Protein AF-A0A1Q8Q2T0-F1 (afdb_monomer_lite)

Foldseek 3Di:
DDPDFQWDWDADPPVRDIDTDGQLQVQLVVVVPPRPALLSSVVSVVVVCVVVVNDDPQVVLLVVQLVLLVLVLVCLVCCVPNCCVLQVLLCVACVVPSLLLNVVSVQQNSRFDTQLFDFPSFGKDFDQLVVSCVVSVDDSVVSLLSQLLCCLLLQKWWDAPVRGDPVVVVSQDVVVPDPQPDFGTIMITGGRPDPVSSVSSSVSSVLCVVLVNSHSVSDDLVSSCVSPHNVSSCRSDHRGGGSVVVVVVVVVVVVVVVVPPPDPDD

Sequence (266 aa):
MTKDVYRCYSKDAEKHTVHGLNIFDLIEIREGVEIGTVYSMNNARRRLTSDLGIVYSERQWEILQEEKYEKNMDILQRADVEIQRDFPNLFSFIKSYLPLLEHLNDWGVKHILEKEHSFKGENIFFQSTTHMEKIVGRDQTICSRAINMFTVLGLIQKLREEDIPNSLMSVAKAIRGGRNEFRLVNFFSIPVLNHQILSEAEERVERLSEHGITSMSLISKKKVELCFSEAFAKKVYVNPMSIWEQLLEESLERHLYYDYDLEPAD

Organism: NCBI:txid1714264

pLDDT: mean 85.06, std 13.47, range [36.38, 98.56]

Radius of gyration: 22.42 Å; chains: 1; bounding box: 71×58×53 Å

Structure (mmCIF, N/CA/C/O backbone):
data_AF-A0A1Q8Q2T0-F1
#
_entry.id   AF-A0A1Q8Q2T0-F1
#
loop_
_atom_site.group_PDB
_atom_site.id
_atom_site.type_symbol
_atom_site.label_atom_id
_atom_site.label_alt_id
_atom_site.label_comp_id
_atom_site.label_asym_id
_atom_site.label_entity_id
_atom_site.label_seq_id
_atom_site.pdbx_PDB_ins_code
_atom_site.Cartn_x
_atom_site.Cartn_y
_atom_site.Cartn_z
_atom_site.occupancy
_atom_site.B_iso_or_equiv
_atom_site.auth_seq_id
_atom_site.auth_comp_id
_atom_site.auth_asym_id
_atom_site.auth_atom_id
_atom_site.pdbx_PDB_model_num
ATOM 1 N N . MET A 1 1 ? 31.469 -4.116 -20.633 1.00 36.38 1 MET A N 1
ATOM 2 C CA . MET A 1 1 ? 31.611 -3.198 -21.784 1.00 36.38 1 MET A CA 1
ATOM 3 C C . MET A 1 1 ? 30.403 -3.439 -22.690 1.00 36.38 1 MET A C 1
ATOM 5 O O . MET A 1 1 ? 30.457 -4.302 -23.552 1.00 36.38 1 MET A O 1
ATOM 9 N N . THR A 1 2 ? 29.269 -2.798 -22.405 1.00 40.81 2 THR A N 1
ATOM 10 C CA . THR A 1 2 ? 28.021 -2.945 -23.173 1.00 40.81 2 THR A CA 1
ATOM 11 C C . THR A 1 2 ? 28.118 -2.094 -24.435 1.00 40.81 2 THR A C 1
ATOM 13 O O . THR A 1 2 ? 27.891 -0.886 -24.412 1.00 40.81 2 THR A O 1
ATOM 16 N N . LYS A 1 3 ? 28.557 -2.724 -25.526 1.00 48.66 3 LYS A N 1
ATOM 17 C CA . LYS A 1 3 ? 28.363 -2.204 -26.881 1.00 48.66 3 LYS A CA 1
ATOM 18 C C . LYS A 1 3 ? 26.867 -2.308 -27.207 1.00 48.66 3 LYS A C 1
ATOM 20 O O . LYS A 1 3 ? 26.227 -3.253 -26.767 1.00 48.66 3 LYS A O 1
ATOM 25 N N . ASP A 1 4 ? 26.355 -1.327 -27.946 1.00 60.44 4 ASP A N 1
ATOM 26 C CA . ASP A 1 4 ? 25.029 -1.322 -28.591 1.00 60.44 4 ASP A CA 1
ATOM 27 C C . ASP A 1 4 ? 23.853 -0.704 -27.806 1.00 60.44 4 ASP A C 1
ATOM 29 O O . ASP A 1 4 ? 22.734 -1.205 -27.835 1.00 60.44 4 ASP A O 1
ATOM 33 N N . VAL A 1 5 ? 24.060 0.457 -27.170 1.00 70.56 5 VAL A N 1
ATOM 34 C CA . VAL A 1 5 ? 22.942 1.362 -26.826 1.00 70.56 5 VAL A CA 1
ATOM 35 C C . VAL A 1 5 ? 22.973 2.569 -27.760 1.00 70.56 5 VAL A C 1
ATOM 37 O O . VAL A 1 5 ? 23.875 3.404 -27.670 1.00 70.56 5 VAL A O 1
ATOM 40 N N . TYR A 1 6 ? 21.984 2.666 -28.652 1.00 80.00 6 TYR A N 1
ATOM 41 C CA . TYR A 1 6 ? 21.796 3.832 -29.516 1.00 80.00 6 TYR A CA 1
ATOM 42 C C . TYR A 1 6 ? 21.430 5.059 -28.675 1.00 80.00 6 TYR A C 1
ATOM 44 O O . TYR A 1 6 ? 20.53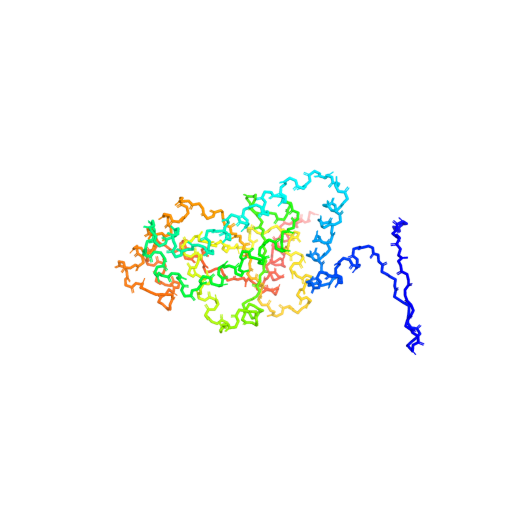2 5.004 -27.832 1.00 80.00 6 TYR A O 1
ATOM 52 N N . ARG A 1 7 ? 22.136 6.170 -28.906 1.00 85.50 7 ARG A N 1
ATOM 53 C CA . ARG A 1 7 ? 21.930 7.439 -28.204 1.00 85.50 7 ARG A CA 1
ATOM 54 C C . ARG A 1 7 ? 21.693 8.569 -29.195 1.00 85.50 7 ARG A C 1
ATOM 56 O O . ARG A 1 7 ? 22.439 8.723 -30.161 1.00 85.50 7 ARG A O 1
ATOM 63 N N . CYS A 1 8 ? 20.686 9.381 -28.912 1.00 83.38 8 CYS A N 1
ATOM 64 C CA . CYS A 1 8 ? 20.469 10.677 -29.526 1.00 83.38 8 CYS A CA 1
ATOM 65 C C . CYS A 1 8 ? 21.304 11.714 -28.772 1.00 83.38 8 CYS A C 1
ATOM 67 O O . CYS A 1 8 ? 21.234 11.803 -27.546 1.00 83.38 8 CYS A O 1
ATOM 69 N N . TYR A 1 9 ? 22.087 12.506 -29.499 1.00 84.19 9 TYR A N 1
ATOM 70 C CA . TYR A 1 9 ? 22.909 13.558 -28.911 1.00 84.19 9 TYR A CA 1
ATOM 71 C C . TYR A 1 9 ? 22.283 14.921 -29.183 1.00 84.19 9 TYR A C 1
ATOM 73 O O . TYR A 1 9 ? 22.015 15.264 -30.333 1.00 84.19 9 TYR A O 1
ATOM 81 N N . SER A 1 10 ? 22.083 15.704 -28.128 1.00 80.50 10 SER A N 1
ATOM 82 C CA . SER A 1 10 ? 21.696 17.112 -28.217 1.00 80.50 10 SER A CA 1
ATOM 83 C C . SER A 1 10 ? 22.789 17.978 -27.601 1.00 80.50 10 SER A C 1
ATOM 85 O O . SER A 1 10 ? 23.379 17.606 -26.584 1.00 80.50 10 SER A O 1
ATOM 87 N N . LYS A 1 11 ? 23.086 19.120 -28.225 1.00 82.44 11 LYS A N 1
ATOM 88 C CA . LYS A 1 11 ? 24.082 20.080 -27.743 1.00 82.44 11 LYS A CA 1
ATOM 89 C C . LYS A 1 11 ? 23.377 21.350 -27.286 1.00 82.44 11 LYS A C 1
ATOM 91 O O . LYS A 1 11 ? 22.682 21.983 -28.078 1.00 82.44 11 LYS A O 1
ATOM 96 N N . ASP A 1 12 ? 23.610 21.737 -26.038 1.00 80.38 12 ASP A N 1
ATOM 97 C CA . ASP A 1 12 ? 23.227 23.051 -25.531 1.00 80.38 12 ASP A CA 1
ATOM 98 C C . ASP A 1 12 ? 24.096 24.115 -26.224 1.00 80.38 12 ASP A C 1
ATOM 100 O O . ASP A 1 12 ? 25.335 24.066 -26.184 1.00 80.38 12 ASP A O 1
ATOM 104 N N . ALA A 1 13 ? 23.444 25.047 -26.921 1.00 77.56 13 ALA A N 1
ATOM 105 C CA . ALA A 1 13 ? 24.116 26.071 -27.712 1.00 77.56 13 ALA A CA 1
ATOM 106 C C . ALA A 1 13 ? 24.895 27.075 -26.844 1.00 77.56 13 ALA A C 1
ATOM 108 O O . ALA A 1 13 ? 25.933 27.566 -27.287 1.00 77.56 13 ALA A O 1
ATOM 109 N N . GLU A 1 14 ? 24.438 27.331 -25.616 1.00 81.25 14 GLU A N 1
ATOM 110 C CA . GLU A 1 14 ? 24.993 28.339 -24.707 1.00 81.25 14 GLU A CA 1
ATOM 111 C C . GLU A 1 14 ? 26.031 27.742 -23.754 1.00 81.25 14 GLU A C 1
ATOM 113 O O . GLU A 1 14 ? 27.105 28.308 -23.559 1.00 81.25 14 GLU A O 1
ATOM 118 N N . LYS A 1 15 ? 25.737 26.57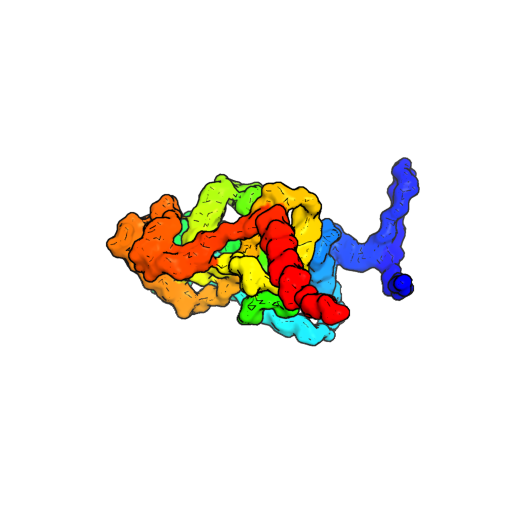3 -23.175 1.00 83.81 15 LYS A N 1
ATOM 119 C CA . LYS A 1 15 ? 26.607 25.917 -22.181 1.00 83.81 15 LYS A CA 1
ATOM 120 C C . LYS A 1 15 ? 27.656 25.005 -22.807 1.00 83.81 15 LYS A C 1
ATOM 122 O O . LYS A 1 15 ? 28.528 24.504 -22.102 1.00 83.81 15 LYS A O 1
ATOM 127 N N . HIS A 1 16 ? 27.554 24.755 -24.114 1.00 80.19 16 HIS A N 1
ATOM 128 C CA . HIS A 1 16 ? 28.388 23.808 -24.858 1.00 80.19 16 HIS A CA 1
ATOM 129 C C . HIS A 1 16 ? 28.403 22.384 -24.270 1.00 80.19 16 HIS A C 1
ATOM 131 O O . HIS A 1 16 ? 29.305 21.599 -24.566 1.00 80.19 16 HIS A O 1
ATOM 137 N N . THR A 1 17 ? 27.389 22.023 -23.480 1.00 83.25 17 THR A N 1
ATOM 138 C CA . THR A 1 17 ? 27.216 20.678 -22.929 1.00 83.25 17 THR A CA 1
ATOM 139 C C . THR A 1 17 ? 26.529 19.772 -23.947 1.00 83.25 17 THR A C 1
ATOM 141 O O . THR A 1 17 ? 25.613 20.189 -24.656 1.00 83.25 17 THR A O 1
ATOM 144 N N . VAL A 1 18 ? 26.978 18.519 -24.034 1.00 81.50 18 VAL A N 1
ATOM 145 C CA . VAL A 1 18 ? 26.373 17.492 -24.893 1.00 81.50 18 VAL A CA 1
ATOM 146 C C . VAL A 1 18 ? 25.646 16.483 -24.011 1.00 81.50 18 VAL A C 1
ATOM 148 O O . VAL A 1 18 ? 26.250 15.883 -23.123 1.00 81.50 18 VAL A O 1
ATOM 151 N N . HIS A 1 19 ? 24.361 16.277 -24.280 1.00 81.38 19 HIS A N 1
ATOM 152 C CA . HIS A 1 19 ? 23.518 15.295 -23.605 1.00 81.38 19 HIS A CA 1
ATOM 153 C C . HIS A 1 19 ? 23.276 14.114 -24.546 1.00 81.38 19 HIS A C 1
ATOM 155 O O . HIS A 1 19 ? 22.787 14.306 -25.657 1.00 81.38 19 HIS A O 1
ATOM 161 N N . GLY A 1 20 ? 23.642 12.903 -24.119 1.00 85.50 20 GLY A N 1
ATOM 162 C CA . GLY A 1 20 ? 23.420 11.669 -24.875 1.00 85.50 20 GLY A CA 1
ATOM 163 C C . GLY A 1 20 ? 22.301 10.843 -24.252 1.00 85.50 20 GLY A C 1
ATOM 164 O O . GLY A 1 20 ? 22.554 10.154 -23.263 1.00 85.50 20 GLY A O 1
ATOM 165 N N . LEU A 1 21 ? 21.112 10.898 -24.848 1.00 86.62 21 LEU A N 1
ATOM 166 C CA . LEU A 1 21 ? 19.891 10.251 -24.365 1.00 86.62 21 LEU A CA 1
ATOM 167 C C . LEU A 1 21 ? 19.611 8.973 -25.158 1.00 86.62 21 LEU A C 1
ATOM 169 O O . LEU A 1 21 ? 19.640 8.983 -26.388 1.00 86.62 21 LEU A O 1
ATOM 173 N N . ASN A 1 22 ? 19.344 7.871 -24.470 1.00 89.19 22 ASN A N 1
ATOM 174 C CA . ASN A 1 22 ? 18.835 6.643 -25.073 1.00 89.19 22 ASN A CA 1
ATOM 175 C C . ASN A 1 22 ? 17.291 6.651 -25.125 1.00 89.19 22 ASN A C 1
ATOM 177 O O . ASN A 1 22 ? 16.649 7.581 -24.638 1.00 89.19 22 ASN A O 1
ATOM 181 N N . ILE A 1 23 ? 16.687 5.632 -25.744 1.00 87.50 23 ILE A N 1
ATOM 182 C CA . ILE A 1 23 ? 15.226 5.565 -25.916 1.00 87.50 23 ILE A CA 1
ATOM 183 C C . ILE A 1 23 ? 14.461 5.553 -24.584 1.00 87.50 23 ILE A C 1
ATOM 185 O O . ILE A 1 23 ? 13.414 6.186 -24.490 1.00 87.50 23 ILE A O 1
ATOM 189 N N . PHE A 1 24 ? 14.992 4.895 -23.550 1.00 89.00 24 PHE A N 1
ATOM 190 C CA . PHE A 1 24 ? 14.383 4.887 -22.224 1.00 89.00 24 PHE A CA 1
ATOM 191 C C . PHE A 1 24 ? 14.458 6.273 -21.593 1.00 89.00 24 PHE A C 1
ATOM 193 O O . PHE A 1 24 ? 13.428 6.761 -21.149 1.00 89.00 24 PHE A O 1
ATOM 200 N N . ASP A 1 25 ? 15.604 6.961 -21.682 1.00 87.56 25 ASP A N 1
ATOM 201 C CA . ASP A 1 25 ? 15.747 8.333 -21.164 1.00 87.56 25 ASP A CA 1
ATOM 202 C C . ASP A 1 25 ? 14.691 9.277 -21.780 1.00 87.56 25 ASP A C 1
ATOM 204 O O . ASP A 1 25 ? 14.116 10.121 -21.096 1.00 87.56 25 ASP A O 1
ATOM 208 N N . LEU A 1 26 ? 14.400 9.130 -23.080 1.00 87.56 26 LEU A N 1
ATOM 209 C CA . LEU A 1 26 ? 13.376 9.930 -23.765 1.00 87.56 26 LEU A CA 1
ATOM 210 C C . LEU A 1 26 ? 11.960 9.635 -23.254 1.00 87.56 26 LEU A C 1
ATOM 212 O O . LEU A 1 26 ? 11.161 10.562 -23.101 1.00 87.56 26 LEU A O 1
ATOM 216 N N . ILE A 1 27 ? 11.644 8.365 -22.993 1.00 88.19 27 ILE A N 1
ATOM 217 C CA . ILE A 1 27 ? 10.346 7.966 -22.435 1.00 88.19 27 ILE A CA 1
ATOM 218 C C . ILE A 1 27 ? 10.230 8.443 -20.986 1.00 88.19 27 ILE A C 1
ATOM 220 O O . ILE A 1 27 ? 9.212 9.026 -20.627 1.00 88.19 27 ILE A O 1
ATOM 224 N N . GLU A 1 28 ? 11.277 8.285 -20.175 1.00 88.19 28 GLU A N 1
ATOM 225 C CA . GLU A 1 28 ? 11.314 8.778 -18.796 1.00 88.19 28 GLU A CA 1
ATOM 226 C C . GLU A 1 28 ? 11.068 10.292 -18.732 1.00 88.19 28 GLU A C 1
ATOM 228 O O . GLU A 1 28 ? 10.238 10.746 -17.943 1.00 88.19 28 GLU A O 1
ATOM 233 N N . ILE A 1 29 ? 11.723 11.077 -19.598 1.00 86.62 29 ILE A N 1
ATOM 234 C CA . ILE A 1 29 ? 11.511 12.531 -19.694 1.00 86.62 29 ILE A CA 1
ATOM 235 C C . ILE A 1 29 ? 10.063 12.860 -20.073 1.00 86.62 29 ILE A C 1
ATOM 237 O O . ILE A 1 29 ? 9.487 13.796 -19.519 1.00 86.62 29 ILE A O 1
ATOM 241 N N . ARG A 1 30 ? 9.475 12.109 -21.012 1.00 85.19 30 ARG A N 1
ATOM 242 C CA . ARG A 1 30 ? 8.090 12.313 -21.452 1.00 85.19 30 ARG A CA 1
ATOM 243 C C . ARG A 1 30 ? 7.085 12.012 -20.340 1.00 85.19 30 ARG A C 1
ATOM 245 O O . ARG A 1 30 ? 6.135 12.774 -20.180 1.00 85.19 30 ARG A O 1
ATOM 252 N N . GLU A 1 31 ? 7.274 10.918 -19.606 1.00 82.50 31 GLU A N 1
ATOM 253 C CA . GLU A 1 31 ? 6.351 10.511 -18.539 1.00 82.50 31 GLU A CA 1
ATOM 254 C C . GLU A 1 31 ? 6.552 11.349 -17.262 1.00 82.50 31 GLU A C 1
ATOM 256 O O . GLU A 1 31 ? 5.606 11.546 -16.504 1.00 82.50 31 GLU A O 1
ATOM 261 N N . GLY A 1 32 ? 7.760 11.874 -17.019 1.00 75.75 32 GLY A N 1
ATOM 262 C CA . GLY A 1 32 ? 8.047 12.855 -15.965 1.00 75.75 32 GLY A CA 1
ATOM 263 C C . GLY A 1 32 ? 7.988 12.325 -14.526 1.00 75.75 32 GLY A C 1
ATOM 264 O O . GLY A 1 32 ? 8.113 13.106 -13.582 1.00 75.75 32 GLY A O 1
ATOM 265 N N . VAL A 1 33 ? 7.805 11.016 -14.333 1.00 66.31 33 VAL A N 1
ATOM 266 C CA . VAL A 1 33 ? 7.706 10.376 -13.013 1.00 66.31 33 VAL A CA 1
ATOM 267 C C . VAL A 1 33 ? 9.057 9.782 -12.633 1.00 66.31 33 VAL A C 1
ATOM 269 O O . VAL A 1 33 ? 9.542 8.897 -13.323 1.00 66.31 33 VAL A O 1
ATOM 272 N N . GLU A 1 34 ? 9.648 10.263 -11.534 1.00 70.88 34 GLU A N 1
ATOM 273 C CA . GLU A 1 34 ? 10.858 9.702 -10.906 1.00 70.88 34 GLU A CA 1
ATOM 274 C C . GLU A 1 34 ? 12.017 9.387 -11.880 1.00 70.88 34 GLU A C 1
ATOM 276 O O . GLU A 1 34 ? 12.607 8.312 -11.823 1.00 70.88 34 GLU A O 1
ATOM 281 N N . ILE A 1 35 ? 12.343 10.310 -12.793 1.00 79.50 35 ILE A N 1
ATOM 282 C CA . ILE A 1 35 ? 13.369 10.127 -13.843 1.00 79.50 35 ILE A CA 1
ATOM 283 C C . ILE A 1 35 ? 14.695 9.599 -13.263 1.00 79.50 35 ILE A C 1
ATOM 285 O O . ILE A 1 35 ? 15.202 10.136 -12.273 1.00 79.50 35 ILE A O 1
ATOM 289 N N . GLY A 1 36 ? 15.274 8.577 -13.904 1.00 75.62 36 GLY A N 1
ATOM 290 C CA . GLY A 1 36 ? 16.544 7.966 -13.505 1.00 75.62 36 GLY A CA 1
ATOM 291 C C . GLY A 1 36 ? 16.471 6.997 -12.318 1.00 75.62 36 GLY A C 1
ATOM 292 O O . GLY A 1 36 ? 17.513 6.639 -11.764 1.00 75.62 36 GLY A O 1
ATOM 293 N N . THR A 1 37 ? 15.275 6.571 -11.903 1.00 79.19 37 THR A N 1
ATOM 294 C CA . THR A 1 37 ? 15.075 5.505 -10.908 1.00 79.19 37 THR A CA 1
ATOM 295 C C . THR A 1 37 ? 14.802 4.163 -11.587 1.00 79.19 37 THR A C 1
ATOM 297 O O . THR A 1 37 ? 14.478 4.080 -12.769 1.00 79.19 37 THR A O 1
ATOM 300 N N . VAL A 1 38 ? 14.891 3.074 -10.819 1.00 80.50 38 VAL A N 1
ATOM 301 C CA . VAL A 1 38 ? 14.505 1.738 -11.306 1.00 80.50 38 VAL A CA 1
ATOM 302 C C . VAL A 1 38 ? 13.034 1.713 -11.746 1.00 80.50 38 VAL A C 1
ATOM 304 O O . VAL A 1 38 ? 12.692 1.029 -12.706 1.00 80.50 38 VAL A O 1
ATOM 307 N N . TYR A 1 39 ? 12.168 2.492 -11.091 1.00 82.00 39 TYR A N 1
ATOM 308 C CA . TYR A 1 39 ? 10.747 2.567 -11.427 1.00 82.00 39 TYR A CA 1
ATOM 309 C C . TYR A 1 39 ? 10.498 3.251 -12.770 1.00 82.00 39 TYR A C 1
ATOM 311 O O . TYR A 1 39 ? 9.752 2.717 -13.592 1.00 82.00 39 TYR A O 1
ATOM 319 N N . SER A 1 40 ? 11.142 4.393 -13.027 1.00 82.44 40 SER A N 1
ATOM 320 C CA . SER A 1 40 ? 10.988 5.100 -14.302 1.00 82.44 40 SER A CA 1
ATOM 321 C C . SER A 1 40 ? 11.564 4.308 -15.470 1.00 82.44 40 SER A C 1
ATOM 323 O O . SER A 1 40 ? 10.899 4.204 -16.502 1.00 82.44 40 SER A O 1
ATOM 325 N N . MET A 1 41 ? 12.688 3.619 -15.265 1.00 85.44 41 MET A N 1
ATOM 326 C CA . MET A 1 41 ? 13.256 2.702 -16.255 1.00 85.44 41 MET A CA 1
ATOM 327 C C . MET A 1 41 ? 12.315 1.525 -16.556 1.00 85.44 41 MET A C 1
ATOM 329 O O . MET A 1 41 ? 12.066 1.202 -17.720 1.00 85.44 41 MET A O 1
ATOM 333 N N . ASN A 1 42 ? 11.738 0.895 -15.526 1.00 84.88 42 ASN A N 1
ATOM 334 C CA . ASN A 1 42 ? 10.801 -0.217 -15.717 1.00 84.88 42 ASN A CA 1
ATOM 335 C C . ASN A 1 42 ? 9.495 0.226 -16.388 1.00 84.88 42 ASN A C 1
ATOM 337 O O . ASN A 1 42 ? 8.983 -0.477 -17.263 1.00 84.88 42 ASN A O 1
ATOM 341 N N . ASN A 1 43 ? 8.986 1.413 -16.058 1.00 84.94 43 ASN A N 1
ATOM 342 C CA . ASN A 1 43 ? 7.846 1.997 -16.759 1.00 84.94 43 ASN A CA 1
ATOM 343 C C . ASN A 1 43 ? 8.192 2.293 -18.231 1.00 84.94 43 ASN A C 1
ATOM 345 O O . ASN A 1 43 ? 7.458 1.891 -19.135 1.00 84.94 43 ASN A O 1
ATOM 349 N N . ALA A 1 44 ? 9.357 2.892 -18.497 1.00 88.31 44 ALA A N 1
ATOM 350 C CA . ALA A 1 44 ? 9.827 3.155 -19.854 1.00 88.31 44 ALA A CA 1
ATOM 351 C C . ALA A 1 44 ? 9.948 1.866 -20.685 1.00 88.31 44 ALA A C 1
ATOM 353 O O . ALA A 1 44 ? 9.525 1.831 -21.844 1.00 88.31 44 ALA A O 1
ATOM 354 N N . ARG A 1 45 ? 10.441 0.778 -20.079 1.00 87.94 45 ARG A N 1
ATOM 355 C CA . ARG A 1 45 ? 10.472 -0.562 -20.685 1.00 87.94 45 ARG A CA 1
ATOM 356 C C . ARG A 1 45 ? 9.074 -1.062 -21.049 1.00 87.94 45 ARG A C 1
ATOM 358 O O . ARG A 1 45 ? 8.869 -1.522 -22.175 1.00 87.94 45 ARG A O 1
ATOM 365 N N . ARG A 1 46 ? 8.105 -0.969 -20.134 1.00 86.38 46 ARG A N 1
ATOM 366 C CA . ARG A 1 46 ? 6.715 -1.400 -20.381 1.00 86.38 46 ARG A CA 1
ATOM 367 C C . ARG A 1 46 ? 6.046 -0.597 -21.487 1.00 86.38 46 ARG A C 1
ATOM 369 O O . ARG A 1 46 ? 5.436 -1.179 -22.377 1.00 86.38 46 ARG A O 1
ATOM 376 N N . ARG A 1 47 ? 6.211 0.727 -21.474 1.00 86.25 47 ARG A N 1
ATOM 377 C CA . ARG A 1 47 ? 5.698 1.617 -22.524 1.00 86.25 47 ARG A CA 1
ATOM 378 C C . ARG A 1 47 ? 6.258 1.241 -23.888 1.00 86.25 47 ARG A C 1
ATOM 380 O O . ARG A 1 47 ? 5.492 0.977 -24.806 1.00 86.25 47 ARG A O 1
ATOM 387 N N . LEU A 1 48 ? 7.582 1.129 -23.991 1.00 88.75 48 LEU A N 1
ATOM 388 C CA . LEU A 1 48 ? 8.245 0.790 -25.248 1.00 88.75 48 LEU A CA 1
ATOM 389 C C . LEU A 1 48 ? 7.796 -0.574 -25.786 1.00 88.75 48 LEU A C 1
ATOM 391 O O . LEU A 1 48 ? 7.532 -0.720 -26.975 1.00 88.75 48 LEU A O 1
ATOM 395 N N . THR A 1 49 ? 7.709 -1.580 -24.915 1.00 87.50 49 THR A N 1
ATOM 396 C CA . THR A 1 49 ? 7.282 -2.928 -25.318 1.00 87.50 49 THR A CA 1
ATOM 397 C C . THR A 1 49 ? 5.814 -2.962 -25.735 1.00 87.50 49 THR A C 1
ATOM 399 O O . THR A 1 49 ? 5.505 -3.588 -26.745 1.00 87.50 49 THR A O 1
ATOM 402 N N . SER A 1 50 ? 4.933 -2.237 -25.039 1.00 85.25 50 SER A N 1
ATOM 403 C CA . SER A 1 50 ? 3.527 -2.074 -25.424 1.00 85.25 50 SER A CA 1
ATOM 404 C C . SER A 1 50 ? 3.381 -1.387 -26.785 1.00 85.25 50 SER A C 1
ATOM 406 O O . SER A 1 50 ? 2.689 -1.908 -27.657 1.00 85.25 50 SER A O 1
ATOM 408 N N . ASP A 1 51 ? 4.066 -0.260 -26.994 1.00 87.88 51 ASP A N 1
ATOM 409 C CA . ASP A 1 51 ? 3.994 0.525 -28.235 1.00 87.88 51 ASP A CA 1
ATOM 410 C C . ASP A 1 51 ? 4.502 -0.267 -29.454 1.00 87.88 51 ASP A C 1
ATOM 412 O O . ASP A 1 51 ? 4.012 -0.090 -30.569 1.00 87.88 51 ASP A O 1
ATOM 416 N N . LEU A 1 52 ? 5.469 -1.164 -29.242 1.00 88.62 52 LEU A N 1
ATOM 417 C CA . LEU A 1 52 ? 6.049 -2.017 -30.283 1.00 88.62 52 LEU A CA 1
ATOM 418 C C . LEU A 1 52 ? 5.381 -3.397 -30.404 1.00 88.62 52 LEU A C 1
ATOM 420 O O . LEU A 1 52 ? 5.774 -4.183 -31.266 1.00 88.62 52 LEU A O 1
ATOM 424 N N . GLY A 1 53 ? 4.408 -3.722 -29.547 1.00 86.56 53 GLY A N 1
ATOM 425 C CA . GLY A 1 53 ? 3.774 -5.044 -29.514 1.00 86.56 53 GLY A CA 1
ATOM 426 C C . GLY A 1 53 ? 4.731 -6.187 -29.141 1.00 86.56 53 GLY A C 1
ATOM 427 O O . GLY A 1 53 ? 4.544 -7.322 -29.581 1.00 86.56 53 GLY A O 1
ATOM 428 N N . ILE A 1 54 ? 5.775 -5.903 -28.358 1.00 87.00 54 ILE A N 1
ATOM 429 C CA . ILE A 1 54 ? 6.765 -6.888 -27.910 1.00 87.00 54 ILE A CA 1
ATOM 430 C C . ILE A 1 54 ? 6.242 -7.604 -26.665 1.00 87.00 54 ILE A C 1
ATOM 432 O O . ILE A 1 54 ? 5.936 -6.980 -25.651 1.00 87.00 54 ILE A O 1
ATOM 436 N N . VAL A 1 55 ? 6.216 -8.935 -26.715 1.00 82.94 55 VAL A N 1
ATOM 437 C CA . VAL A 1 55 ? 5.845 -9.787 -25.580 1.00 82.94 55 VAL A CA 1
ATOM 438 C C . VAL A 1 55 ? 7.099 -10.434 -24.995 1.00 82.94 55 VAL A C 1
ATOM 440 O O . VAL A 1 55 ? 7.904 -11.011 -25.723 1.00 82.94 55 VAL A O 1
ATOM 443 N N . TYR A 1 56 ? 7.248 -10.367 -23.673 1.00 84.12 56 TYR A N 1
ATOM 444 C CA . TYR A 1 56 ? 8.302 -11.043 -22.913 1.00 84.12 56 TYR A CA 1
ATOM 445 C C . TYR A 1 56 ? 7.695 -11.861 -21.769 1.00 84.12 56 TYR A C 1
ATOM 447 O O . TYR A 1 56 ? 6.560 -11.621 -21.359 1.00 84.12 56 TYR A O 1
ATOM 455 N N . SER A 1 57 ? 8.447 -12.843 -21.264 1.00 83.69 57 SER A N 1
ATOM 456 C CA . SER A 1 57 ? 7.969 -13.845 -20.295 1.00 83.69 57 SER A CA 1
ATOM 457 C C . SER A 1 57 ? 7.321 -13.239 -19.048 1.00 83.69 57 SER A C 1
ATOM 459 O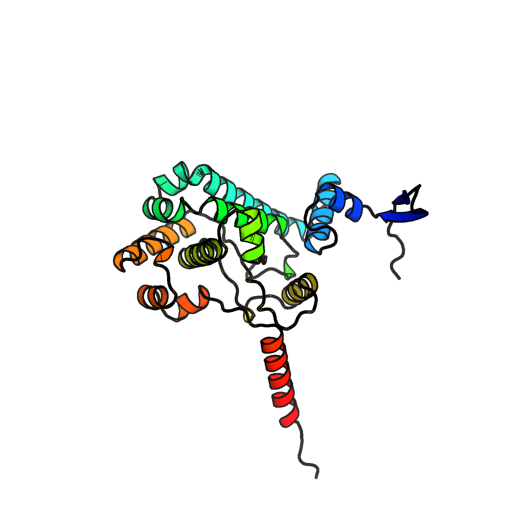 O . SER A 1 57 ? 6.311 -13.740 -18.563 1.00 83.69 57 SER A O 1
ATOM 461 N N . GLU A 1 58 ? 7.875 -12.142 -18.545 1.00 86.06 58 GLU A N 1
ATOM 462 C CA . GLU A 1 58 ? 7.403 -11.479 -17.330 1.00 86.06 58 GLU A CA 1
ATOM 463 C C . GLU A 1 58 ? 6.160 -10.602 -17.538 1.00 86.06 58 GLU A C 1
ATOM 465 O O . GLU A 1 58 ? 5.413 -10.345 -16.591 1.00 86.06 58 GLU A O 1
ATOM 470 N N . ARG A 1 59 ? 5.868 -10.209 -18.784 1.00 86.38 59 ARG A N 1
ATOM 471 C CA . ARG A 1 59 ? 4.782 -9.273 -19.099 1.00 86.38 59 ARG A CA 1
ATOM 472 C C . ARG A 1 59 ? 3.419 -9.769 -18.622 1.00 86.38 59 ARG A C 1
ATOM 474 O O . ARG A 1 59 ? 2.608 -8.967 -18.178 1.00 86.38 59 ARG A O 1
ATOM 481 N N . GLN A 1 60 ? 3.167 -11.078 -18.674 1.00 88.88 60 GLN A N 1
ATOM 482 C CA . GLN A 1 60 ? 1.902 -11.650 -18.200 1.00 88.88 60 GLN A CA 1
ATOM 483 C C . GLN A 1 60 ? 1.668 -11.386 -16.710 1.00 88.88 60 GLN A C 1
ATOM 485 O O . GLN A 1 60 ? 0.550 -11.072 -16.316 1.00 88.88 60 GLN A O 1
ATOM 490 N N . TRP A 1 61 ? 2.706 -11.492 -15.877 1.00 92.31 61 TRP A N 1
ATOM 491 C CA . TRP A 1 61 ? 2.569 -11.216 -14.449 1.00 92.31 61 TRP A CA 1
ATOM 492 C C . TRP A 1 61 ? 2.364 -9.719 -14.190 1.00 92.31 61 TRP A C 1
ATOM 494 O O . TRP A 1 61 ? 1.514 -9.364 -13.378 1.00 92.31 61 TRP A O 1
ATOM 504 N N . GLU A 1 62 ? 3.067 -8.846 -14.917 1.00 91.56 62 GLU A N 1
ATOM 505 C CA . GLU A 1 62 ? 2.882 -7.393 -14.803 1.00 91.56 62 GLU A CA 1
ATOM 506 C C . GLU A 1 62 ? 1.461 -6.969 -15.192 1.00 91.56 62 GLU A C 1
ATOM 508 O O . GLU A 1 62 ? 0.841 -6.218 -14.448 1.00 91.56 62 GLU A O 1
ATOM 513 N N . ILE A 1 63 ? 0.915 -7.511 -16.289 1.00 90.31 63 ILE A N 1
ATOM 514 C CA . ILE A 1 63 ? -0.474 -7.265 -16.715 1.00 90.31 63 ILE A CA 1
ATOM 515 C C . ILE A 1 63 ? -1.459 -7.684 -15.620 1.00 90.31 63 ILE A C 1
ATOM 517 O O . ILE A 1 63 ? -2.377 -6.937 -15.305 1.00 90.31 63 ILE A O 1
ATOM 521 N N . LEU A 1 64 ? -1.257 -8.843 -14.984 1.00 93.69 64 LEU A N 1
ATOM 522 C CA . LEU A 1 64 ? -2.128 -9.280 -13.886 1.00 93.69 64 LEU A CA 1
ATOM 523 C C . LEU A 1 64 ? -2.086 -8.317 -12.690 1.00 93.69 64 LEU A C 1
ATOM 525 O O . LEU A 1 64 ? -3.106 -8.110 -12.031 1.00 93.69 64 LEU A O 1
ATOM 529 N N . GLN A 1 65 ? -0.923 -7.727 -12.399 1.00 95.62 65 GLN A N 1
ATOM 530 C CA . GLN A 1 65 ? -0.809 -6.703 -11.360 1.00 95.62 65 GLN A CA 1
ATOM 531 C C . GLN A 1 65 ? -1.466 -5.383 -11.794 1.00 95.62 65 GLN A C 1
ATOM 533 O O . GLN A 1 65 ? -2.185 -4.795 -10.990 1.00 95.62 65 GLN A O 1
ATOM 538 N N . GLU A 1 66 ? -1.271 -4.943 -13.041 1.00 94.31 66 GLU A N 1
ATOM 539 C CA . GLU A 1 66 ? -1.928 -3.761 -13.628 1.00 94.31 66 GLU A CA 1
ATOM 540 C C . GLU A 1 66 ? -3.459 -3.894 -13.537 1.00 94.31 66 GLU A C 1
ATOM 542 O O . GLU A 1 66 ? -4.111 -3.067 -12.898 1.00 94.31 66 GLU A O 1
ATOM 547 N N . GLU A 1 67 ? -4.018 -5.000 -14.036 1.00 95.31 67 GLU A N 1
ATOM 548 C CA . GLU A 1 67 ? -5.456 -5.286 -13.986 1.00 95.31 67 GLU A CA 1
ATOM 549 C C . GLU A 1 67 ? -6.011 -5.321 -12.556 1.00 95.31 67 GLU A C 1
ATOM 551 O O . GLU A 1 67 ? -7.160 -4.941 -12.324 1.00 95.31 67 GLU A O 1
ATOM 556 N N . LYS A 1 68 ? -5.232 -5.809 -11.580 1.00 97.12 68 LYS A N 1
ATOM 557 C CA . LYS A 1 68 ? -5.632 -5.778 -10.166 1.00 97.12 68 LYS A CA 1
ATOM 558 C C . LYS A 1 68 ? -5.833 -4.337 -9.700 1.00 97.12 68 LYS A C 1
ATOM 560 O O . LYS A 1 68 ? -6.859 -4.043 -9.089 1.00 97.12 68 LYS A O 1
ATOM 565 N N . TYR A 1 69 ? -4.862 -3.459 -9.946 1.00 97.75 69 TYR A N 1
ATOM 566 C CA . TYR A 1 69 ? -4.951 -2.065 -9.509 1.00 97.75 69 TYR A CA 1
ATOM 567 C C . TYR A 1 69 ? -6.060 -1.305 -10.241 1.00 97.75 69 TYR A C 1
ATOM 569 O O . TYR A 1 69 ? -6.758 -0.520 -9.604 1.00 97.75 69 TYR A O 1
ATOM 577 N N . GLU A 1 70 ? -6.276 -1.579 -11.529 1.00 96.94 70 GLU A N 1
ATOM 578 C CA . GLU A 1 70 ? -7.399 -1.024 -12.296 1.00 96.94 70 GLU A CA 1
ATOM 579 C C . GLU A 1 70 ? -8.749 -1.452 -11.706 1.00 96.94 70 GLU A C 1
ATOM 581 O O . GLU A 1 70 ? -9.568 -0.600 -11.367 1.00 96.94 70 GLU A O 1
ATOM 586 N N . LYS A 1 71 ? -8.948 -2.755 -11.459 1.00 97.25 71 LYS A N 1
ATOM 587 C CA . LYS A 1 71 ? -10.173 -3.274 -10.819 1.00 97.25 71 LYS A CA 1
ATOM 588 C C . LYS A 1 71 ? -10.397 -2.671 -9.433 1.00 97.25 71 LYS A C 1
ATOM 590 O O . LYS A 1 71 ? -11.525 -2.332 -9.084 1.00 97.25 71 LYS A O 1
ATOM 595 N N . ASN A 1 72 ? -9.336 -2.525 -8.639 1.00 98.25 72 ASN A N 1
ATOM 596 C CA . ASN A 1 72 ? -9.422 -1.861 -7.340 1.00 98.25 72 ASN A CA 1
ATOM 597 C C . ASN A 1 72 ? -9.855 -0.399 -7.494 1.00 98.25 72 ASN A C 1
ATOM 599 O O . ASN A 1 72 ? -10.731 0.057 -6.761 1.00 98.25 72 ASN A O 1
ATOM 603 N N . MET A 1 73 ? -9.266 0.328 -8.444 1.00 97.94 73 MET A N 1
ATOM 604 C CA . MET A 1 73 ? -9.594 1.727 -8.707 1.00 97.94 73 MET A CA 1
ATOM 605 C C . MET A 1 73 ? -11.057 1.894 -9.132 1.00 97.94 73 MET A C 1
ATOM 607 O O . MET A 1 73 ? -11.747 2.754 -8.589 1.00 97.94 73 MET A O 1
ATOM 611 N N . ASP A 1 74 ? -11.557 1.025 -10.011 1.00 97.38 74 ASP A N 1
ATOM 612 C CA . ASP A 1 74 ? -12.954 1.021 -10.460 1.00 97.38 74 ASP A CA 1
ATOM 613 C C . ASP A 1 74 ? -13.956 0.854 -9.308 1.00 97.38 74 ASP A C 1
ATOM 615 O O . ASP A 1 74 ? -15.067 1.392 -9.366 1.00 97.38 74 ASP A O 1
ATOM 619 N N . ILE A 1 75 ? -13.588 0.083 -8.280 1.00 97.12 75 ILE A N 1
ATOM 620 C CA . ILE A 1 75 ? -14.395 -0.117 -7.068 1.00 97.12 75 ILE A CA 1
ATOM 621 C C . ILE A 1 75 ? -14.327 1.122 -6.174 1.00 97.12 75 ILE A C 1
ATOM 623 O O . ILE A 1 75 ? -15.356 1.574 -5.674 1.00 97.12 75 ILE A O 1
ATOM 627 N N . LEU A 1 76 ? -13.133 1.689 -5.980 1.00 97.38 76 LEU A N 1
ATOM 628 C CA . LEU A 1 76 ? -12.927 2.854 -5.114 1.00 97.38 76 LEU A CA 1
ATOM 629 C C . LEU A 1 76 ? -13.606 4.114 -5.662 1.00 97.38 76 LEU A C 1
ATOM 631 O O . LEU A 1 76 ? -14.298 4.804 -4.916 1.00 97.38 76 LEU A O 1
ATOM 635 N N . GLN A 1 77 ? -13.502 4.359 -6.970 1.00 96.25 77 GLN A N 1
ATOM 636 C CA . GLN A 1 77 ? -14.143 5.499 -7.635 1.00 96.25 77 GLN A CA 1
ATOM 637 C C . GLN A 1 77 ? -15.675 5.428 -7.607 1.00 96.25 77 GLN A C 1
ATOM 639 O O . GLN A 1 77 ? -16.342 6.449 -7.756 1.00 96.25 77 GLN A O 1
ATOM 644 N N . ARG A 1 78 ? -16.232 4.227 -7.415 1.00 95.69 78 ARG A N 1
ATOM 645 C CA . ARG A 1 78 ? -17.672 3.971 -7.270 1.00 95.69 78 ARG A CA 1
ATOM 646 C C . ARG A 1 78 ? -18.031 3.521 -5.857 1.00 95.69 78 ARG A C 1
ATOM 648 O O . ARG A 1 78 ? -19.038 2.843 -5.666 1.00 95.69 78 ARG A O 1
ATOM 655 N N . ALA A 1 79 ? -17.211 3.850 -4.857 1.00 96.75 79 ALA A N 1
ATOM 656 C CA . ALA A 1 79 ? -17.390 3.357 -3.494 1.00 96.75 79 ALA A CA 1
ATOM 657 C C . ALA A 1 79 ? -18.720 3.795 -2.856 1.00 96.75 79 ALA A C 1
ATOM 659 O O . ALA A 1 79 ? -19.272 3.059 -2.041 1.00 96.75 79 ALA A O 1
ATOM 660 N N . ASP A 1 80 ? -19.248 4.958 -3.235 1.00 95.12 80 ASP A N 1
ATOM 661 C CA . ASP A 1 80 ? -20.561 5.475 -2.823 1.00 95.12 80 ASP A CA 1
ATOM 662 C C . ASP A 1 80 ? -21.742 4.646 -3.355 1.00 95.12 80 ASP A C 1
ATOM 664 O O . ASP A 1 80 ? -22.854 4.737 -2.838 1.00 95.12 80 ASP A O 1
ATOM 668 N N . VAL A 1 81 ? -21.499 3.802 -4.357 1.00 94.31 81 VAL A N 1
ATOM 669 C CA . VAL A 1 81 ? -22.481 2.862 -4.899 1.00 94.31 81 VAL A CA 1
ATOM 670 C C . VAL A 1 81 ? -22.132 1.428 -4.509 1.00 94.31 81 VAL A C 1
ATOM 672 O O . VAL A 1 81 ? -22.953 0.749 -3.899 1.00 94.31 81 VAL A O 1
ATOM 675 N N . GLU A 1 82 ? -20.926 0.962 -4.836 1.00 92.31 82 GLU A N 1
ATOM 676 C CA . GLU A 1 82 ? -20.517 -0.440 -4.685 1.00 92.31 82 GLU A CA 1
ATOM 677 C C . GLU A 1 82 ? -20.252 -0.803 -3.219 1.00 92.31 82 GLU A C 1
ATOM 679 O O . GLU A 1 82 ? -20.797 -1.780 -2.711 1.00 92.31 82 GLU A O 1
ATOM 684 N N . ILE A 1 83 ? -19.452 0.001 -2.508 1.00 96.88 83 ILE A N 1
ATOM 685 C CA . ILE A 1 83 ? -19.111 -0.285 -1.107 1.00 96.88 83 ILE A CA 1
ATOM 686 C C . ILE A 1 83 ? -20.262 0.137 -0.195 1.00 96.88 83 ILE A C 1
ATOM 688 O O . ILE A 1 83 ? -20.646 -0.620 0.684 1.00 96.88 83 ILE A O 1
ATOM 692 N N . GLN A 1 84 ? -20.861 1.310 -0.405 1.00 97.38 84 GLN A N 1
ATOM 693 C CA . GLN A 1 84 ? -21.939 1.804 0.455 1.00 97.38 84 GLN A CA 1
ATOM 694 C C . GLN A 1 84 ? -23.165 0.880 0.481 1.00 97.38 84 GLN A C 1
ATOM 696 O O . GLN A 1 84 ? -23.805 0.766 1.526 1.00 97.38 84 GLN A O 1
ATOM 701 N N . ARG A 1 85 ? -23.518 0.258 -0.653 1.00 95.38 85 ARG A N 1
ATOM 702 C CA . ARG A 1 85 ? -24.690 -0.622 -0.746 1.00 95.38 85 ARG A CA 1
ATOM 703 C C . ARG A 1 85 ? -24.496 -1.910 0.050 1.00 95.38 85 ARG A C 1
ATOM 705 O O . ARG A 1 85 ? -25.389 -2.280 0.807 1.00 95.38 85 ARG A O 1
ATOM 712 N N . ASP A 1 86 ? -23.355 -2.568 -0.141 1.00 96.12 86 ASP A N 1
ATOM 713 C CA . ASP A 1 86 ? -23.124 -3.923 0.370 1.00 96.12 86 ASP A CA 1
ATOM 714 C C . ASP A 1 86 ? -22.368 -3.923 1.713 1.00 96.12 86 ASP A C 1
ATOM 716 O O . ASP A 1 86 ? -22.523 -4.849 2.505 1.00 96.12 86 ASP A O 1
ATOM 720 N N . PHE A 1 87 ? -21.597 -2.865 1.992 1.00 98.25 87 PHE A N 1
ATOM 721 C CA . PHE A 1 87 ? -20.710 -2.707 3.153 1.00 98.25 87 PHE A CA 1
ATOM 722 C C . PHE A 1 87 ? -20.829 -1.289 3.763 1.00 98.25 87 PHE A C 1
ATOM 724 O O . PHE A 1 87 ? -19.898 -0.469 3.705 1.00 98.25 87 PHE A O 1
ATOM 731 N N . PRO A 1 88 ? -22.011 -0.924 4.293 1.00 97.81 88 PRO A N 1
ATOM 732 C CA . PRO A 1 88 ? -22.303 0.443 4.717 1.00 97.81 88 PRO A CA 1
ATOM 733 C C . PRO A 1 88 ? -21.470 0.906 5.920 1.00 97.81 88 PRO A C 1
ATOM 735 O O . PRO A 1 88 ? -21.126 2.096 5.986 1.00 97.81 88 PRO A O 1
ATOM 738 N N . ASN A 1 89 ? -21.125 0.018 6.867 1.00 98.00 89 ASN A N 1
ATOM 739 C CA . ASN A 1 89 ? -20.317 0.414 8.023 1.00 98.00 89 ASN A CA 1
ATOM 740 C C . ASN A 1 89 ? -18.887 0.726 7.579 1.00 98.00 89 ASN A C 1
ATOM 742 O O . ASN A 1 89 ? -18.343 1.772 7.947 1.00 98.00 89 ASN A O 1
ATOM 746 N N . LEU A 1 90 ? -18.317 -0.122 6.721 1.00 98.44 90 LEU A N 1
ATOM 747 C CA . LEU A 1 90 ? -17.026 0.071 6.080 1.00 98.44 90 LEU A CA 1
ATOM 748 C C . LEU A 1 90 ? -16.997 1.387 5.320 1.00 98.44 90 LEU A C 1
ATOM 750 O O . LEU A 1 90 ? -16.120 2.213 5.586 1.00 98.44 90 LEU A O 1
ATOM 754 N N . PHE A 1 91 ? -17.967 1.622 4.433 1.00 98.31 91 PHE A N 1
ATOM 755 C CA . PHE A 1 91 ? -18.033 2.860 3.661 1.00 98.31 91 PHE A CA 1
ATOM 756 C C . PHE A 1 91 ? -18.060 4.091 4.572 1.00 98.31 91 PHE A C 1
ATOM 758 O O . PHE A 1 91 ? -17.261 5.015 4.402 1.00 98.31 91 PHE A O 1
ATOM 765 N N . SER A 1 92 ? -18.930 4.092 5.586 1.00 97.31 92 SER A N 1
ATOM 766 C CA . SER A 1 92 ? -19.023 5.196 6.546 1.00 97.31 92 SER A CA 1
ATOM 767 C C . SER A 1 92 ? -17.691 5.458 7.257 1.00 97.31 92 SER A C 1
ATOM 769 O O . SER A 1 92 ? -17.317 6.618 7.463 1.00 97.31 92 SER A O 1
ATOM 771 N N . PHE A 1 93 ? -16.957 4.390 7.574 1.00 97.38 93 PHE A N 1
ATOM 772 C CA . PHE A 1 93 ? -15.680 4.438 8.275 1.00 97.38 93 PHE A CA 1
ATOM 773 C C . PHE A 1 93 ? -14.527 4.954 7.398 1.00 97.38 93 PHE A C 1
ATOM 775 O O . PHE A 1 93 ? -13.670 5.696 7.887 1.00 97.38 93 PHE A O 1
ATOM 782 N N . ILE A 1 94 ? -14.502 4.605 6.103 1.00 97.12 94 ILE A N 1
ATOM 783 C CA . ILE A 1 94 ? -13.370 4.906 5.207 1.00 97.12 94 ILE A CA 1
ATOM 784 C C . ILE A 1 94 ? -13.589 6.093 4.265 1.00 97.12 94 ILE A C 1
ATOM 786 O O . ILE A 1 94 ? -12.598 6.625 3.765 1.00 97.12 94 ILE A O 1
ATOM 790 N N . LYS A 1 95 ? -14.830 6.545 4.028 1.00 96.38 95 LYS A N 1
ATOM 791 C CA . LYS A 1 95 ? -15.171 7.536 2.980 1.00 96.38 95 LYS A CA 1
ATOM 792 C C . LYS A 1 95 ? -14.292 8.789 2.968 1.00 96.38 95 LYS A C 1
ATOM 794 O O . LYS A 1 95 ? -13.861 9.236 1.913 1.00 96.38 95 LYS A O 1
ATOM 799 N N . SER A 1 96 ? -13.954 9.328 4.141 1.00 94.25 96 SER A N 1
ATOM 800 C CA . SER A 1 96 ? -13.126 10.540 4.271 1.00 94.25 96 SER A CA 1
ATOM 801 C C . SER A 1 96 ? -11.663 10.340 3.852 1.00 94.25 96 SER A C 1
ATOM 803 O O . SER A 1 96 ? -10.927 11.317 3.689 1.00 94.25 96 SER A O 1
ATOM 805 N N . TYR A 1 97 ? -11.238 9.085 3.709 1.00 94.94 97 TYR A N 1
ATOM 806 C CA . TYR A 1 97 ? -9.873 8.667 3.412 1.00 94.94 97 TYR A CA 1
ATOM 807 C C . TYR A 1 97 ? -9.759 7.908 2.082 1.00 94.94 97 TYR A C 1
ATOM 809 O O . TYR A 1 97 ? -8.649 7.523 1.725 1.00 94.94 97 TYR A O 1
ATOM 817 N N . LEU A 1 98 ? -10.850 7.741 1.322 1.00 95.56 98 LEU A N 1
ATOM 818 C CA . LEU A 1 98 ? -10.821 7.111 -0.006 1.00 95.56 98 LEU A CA 1
ATOM 819 C C . LEU A 1 98 ? -9.770 7.722 -0.949 1.00 95.56 98 LEU A C 1
ATOM 821 O O . LEU A 1 98 ? -9.000 6.938 -1.496 1.00 95.56 98 LEU A O 1
ATOM 825 N N . PRO A 1 99 ? -9.589 9.060 -1.036 1.00 93.94 99 PRO A N 1
ATOM 826 C CA . PRO A 1 99 ? -8.544 9.638 -1.889 1.00 93.94 99 PRO A CA 1
ATOM 827 C C . PRO A 1 99 ? -7.125 9.159 -1.549 1.00 93.94 99 PRO A C 1
ATOM 829 O O . PRO A 1 99 ? -6.254 9.087 -2.409 1.00 93.94 99 PRO A O 1
ATOM 832 N N . LEU A 1 100 ? -6.874 8.812 -0.281 1.00 94.75 100 LEU A N 1
ATOM 833 C CA . LEU A 1 100 ? -5.590 8.255 0.137 1.00 94.75 100 LEU A CA 1
ATOM 834 C C . LEU A 1 100 ? -5.433 6.793 -0.306 1.00 94.75 100 LEU A C 1
ATOM 836 O O . LEU A 1 100 ? -4.338 6.383 -0.680 1.00 94.75 100 LEU A O 1
ATOM 840 N N . LEU A 1 101 ? -6.510 6.006 -0.247 1.00 96.50 101 LEU A N 1
ATOM 841 C CA . LEU A 1 101 ? -6.511 4.614 -0.701 1.00 96.50 101 LEU A CA 1
ATOM 842 C C . LEU A 1 101 ? -6.404 4.522 -2.232 1.00 96.50 101 LEU A C 1
ATOM 844 O O . LEU A 1 101 ? -5.681 3.667 -2.741 1.00 96.50 101 LEU A O 1
ATOM 848 N N . GLU A 1 102 ? -7.058 5.434 -2.953 1.00 96.31 102 GLU A N 1
ATOM 849 C CA . GLU A 1 102 ? -6.902 5.625 -4.399 1.00 96.31 102 GLU A CA 1
ATOM 850 C C . GLU A 1 102 ? -5.452 5.976 -4.743 1.00 96.31 102 GLU A C 1
ATOM 852 O O . GLU A 1 102 ? -4.830 5.281 -5.543 1.00 96.31 102 GLU A O 1
ATOM 857 N N . HIS A 1 103 ? -4.869 6.971 -4.062 1.00 94.88 103 HIS A N 1
ATOM 858 C CA . HIS A 1 103 ? -3.457 7.336 -4.232 1.00 94.88 103 HIS A CA 1
ATOM 859 C C . HIS A 1 103 ? -2.520 6.141 -4.026 1.00 94.88 103 HIS A C 1
ATOM 861 O O . HIS A 1 103 ? -1.582 5.956 -4.791 1.00 94.88 103 HIS A O 1
ATOM 867 N N . LEU A 1 104 ? -2.771 5.293 -3.026 1.00 95.75 104 LEU A N 1
ATOM 868 C CA . LEU A 1 104 ? -1.947 4.107 -2.776 1.00 95.75 104 LEU A CA 1
ATOM 869 C C . LEU A 1 104 ? -2.076 3.043 -3.881 1.00 95.75 104 LEU A C 1
ATOM 871 O O . LEU A 1 104 ? -1.089 2.371 -4.177 1.00 95.75 104 LEU A O 1
ATOM 875 N N . ASN A 1 105 ? -3.244 2.906 -4.516 1.00 97.19 105 ASN A N 1
ATOM 876 C CA . ASN A 1 105 ? -3.419 2.026 -5.679 1.00 97.19 105 ASN A CA 1
ATOM 877 C C . ASN A 1 105 ? -2.731 2.596 -6.930 1.00 97.19 105 ASN A C 1
ATOM 879 O O . ASN A 1 105 ? -2.003 1.867 -7.602 1.00 97.19 105 ASN A O 1
ATOM 883 N N . ASP A 1 106 ? -2.896 3.894 -7.200 1.00 94.44 106 ASP A N 1
ATOM 884 C CA . ASP A 1 106 ? -2.212 4.595 -8.298 1.00 94.44 106 ASP A CA 1
ATOM 885 C C . ASP A 1 106 ? -0.681 4.561 -8.130 1.00 94.44 106 ASP A C 1
ATOM 887 O O . ASP A 1 106 ? 0.072 4.314 -9.074 1.00 94.44 106 ASP A O 1
ATOM 891 N N . TRP A 1 107 ? -0.201 4.725 -6.897 1.00 92.62 107 TRP A N 1
ATOM 892 C CA . TRP A 1 107 ? 1.208 4.553 -6.577 1.00 92.62 107 TRP A CA 1
ATOM 893 C C . TRP A 1 107 ? 1.650 3.107 -6.808 1.00 92.62 107 TRP A C 1
ATOM 895 O O . TRP A 1 107 ? 2.668 2.878 -7.455 1.00 92.62 107 TRP A O 1
ATOM 905 N N . GLY A 1 108 ? 0.872 2.132 -6.335 1.00 94.06 108 GLY A N 1
ATOM 906 C CA . GLY A 1 108 ? 1.170 0.712 -6.495 1.00 94.06 108 GLY A CA 1
ATOM 907 C C . GLY A 1 108 ? 1.353 0.291 -7.953 1.00 94.06 108 GLY A C 1
ATOM 908 O O . GLY A 1 108 ? 2.348 -0.366 -8.256 1.00 94.06 108 GLY A O 1
ATOM 909 N N . VAL A 1 109 ? 0.466 0.717 -8.861 1.00 92.75 109 VAL A N 1
ATOM 910 C CA . VAL A 1 109 ? 0.572 0.379 -10.295 1.00 92.75 109 VAL A CA 1
ATOM 911 C C . VAL A 1 109 ? 1.794 1.019 -10.959 1.00 92.75 109 VAL A C 1
ATOM 913 O O . VAL A 1 109 ? 2.495 0.366 -11.732 1.00 92.75 109 VAL A O 1
ATOM 916 N N . LYS A 1 110 ? 2.131 2.264 -10.598 1.00 89.25 110 LYS A N 1
ATOM 917 C CA . LYS A 1 110 ? 3.328 2.960 -11.111 1.00 89.25 110 LYS A CA 1
ATOM 918 C C . LYS A 1 110 ? 4.637 2.328 -10.634 1.00 89.25 110 LYS A C 1
ATOM 920 O O . LYS A 1 110 ? 5.661 2.483 -11.291 1.00 89.25 110 LYS A O 1
ATOM 925 N N . HIS A 1 111 ? 4.589 1.602 -9.520 1.00 90.44 111 HIS A N 1
ATOM 926 C CA . HIS A 1 111 ? 5.747 0.997 -8.866 1.00 90.44 111 HIS A CA 1
ATOM 927 C C . HIS A 1 111 ? 5.740 -0.532 -8.955 1.00 90.44 111 HIS A C 1
ATOM 929 O O . HIS A 1 111 ? 6.327 -1.200 -8.107 1.00 90.44 111 HIS A O 1
ATOM 935 N N . ILE A 1 112 ? 5.091 -1.107 -9.974 1.00 90.81 112 ILE A N 1
ATOM 936 C CA . ILE A 1 112 ? 5.250 -2.534 -10.271 1.00 90.81 112 ILE A CA 1
ATOM 937 C C . ILE A 1 112 ? 6.706 -2.773 -10.690 1.00 90.81 112 ILE A C 1
ATOM 939 O O . ILE A 1 112 ? 7.204 -2.107 -11.600 1.00 90.81 112 ILE A O 1
ATOM 943 N N . LEU A 1 113 ? 7.387 -3.719 -10.050 1.00 88.56 113 LEU A N 1
ATOM 944 C CA . LEU A 1 113 ? 8.734 -4.189 -10.417 1.00 88.56 113 LEU A CA 1
ATOM 945 C C . LEU A 1 113 ? 8.659 -5.587 -11.037 1.00 88.56 113 LEU A C 1
ATOM 947 O O . LEU A 1 113 ? 7.590 -6.003 -11.449 1.00 88.56 113 LEU A O 1
ATOM 951 N N . GLU A 1 114 ? 9.770 -6.298 -11.166 1.00 87.19 114 GLU A N 1
ATOM 952 C CA . GLU A 1 114 ? 9.801 -7.702 -11.582 1.00 87.19 114 GLU A CA 1
ATOM 953 C C . GLU A 1 114 ? 9.143 -8.615 -10.532 1.00 87.19 114 GLU A C 1
ATOM 955 O O . GLU A 1 114 ? 9.157 -8.338 -9.330 1.00 87.19 114 GLU A O 1
ATOM 960 N N . LYS A 1 115 ? 8.617 -9.758 -10.972 1.00 89.94 115 LYS A N 1
ATOM 961 C CA . LYS A 1 115 ? 7.989 -10.790 -10.140 1.00 89.94 115 LYS A CA 1
ATOM 962 C C . LYS A 1 115 ? 8.927 -11.307 -9.052 1.00 89.94 115 LYS A C 1
ATOM 964 O O . LYS A 1 115 ? 8.464 -11.702 -7.983 1.00 89.94 115 LYS A O 1
ATOM 969 N N . GLU A 1 116 ? 10.231 -11.300 -9.295 1.00 88.19 116 GLU A N 1
ATOM 970 C CA . GLU A 1 116 ? 11.253 -11.668 -8.306 1.00 88.19 116 GLU A CA 1
ATOM 971 C C . GLU A 1 116 ? 11.245 -10.746 -7.072 1.00 88.19 116 GLU A C 1
ATOM 973 O O . GLU A 1 116 ? 11.638 -11.164 -5.985 1.00 88.19 116 GLU A O 1
ATOM 978 N N . HIS A 1 117 ? 10.731 -9.519 -7.213 1.00 88.31 117 HIS A N 1
ATOM 979 C CA . HIS A 1 117 ? 10.534 -8.557 -6.126 1.00 88.31 117 HIS A CA 1
ATOM 980 C C . HIS A 1 117 ? 9.163 -8.683 -5.439 1.00 88.31 117 HIS A C 1
ATOM 982 O O . HIS A 1 117 ? 8.847 -7.887 -4.556 1.00 88.31 117 HIS A O 1
ATOM 988 N N . SER A 1 118 ? 8.336 -9.657 -5.833 1.00 90.94 118 SER A N 1
ATOM 989 C CA . SER A 1 118 ? 7.003 -9.865 -5.259 1.00 90.94 118 SER A CA 1
ATOM 990 C C . SER A 1 118 ? 7.046 -10.594 -3.914 1.00 90.94 118 SER A C 1
ATOM 992 O O . SER A 1 118 ? 7.959 -11.370 -3.625 1.00 90.94 118 SER A O 1
ATOM 994 N N . PHE A 1 119 ? 6.005 -10.401 -3.103 1.00 90.81 119 PHE A N 1
ATOM 995 C CA . PHE A 1 119 ? 5.775 -11.192 -1.895 1.00 90.81 119 PHE A CA 1
ATOM 996 C C . PHE A 1 119 ? 4.473 -11.961 -2.050 1.00 90.81 119 PHE A C 1
ATOM 998 O O . PHE A 1 119 ? 3.415 -11.373 -2.263 1.00 90.81 119 PHE A O 1
ATOM 1005 N N . LYS A 1 120 ? 4.545 -13.295 -1.964 1.00 90.25 120 LYS A N 1
ATOM 1006 C CA . LYS A 1 120 ? 3.391 -14.192 -2.166 1.00 90.25 120 LYS A CA 1
ATOM 1007 C C . LYS A 1 120 ? 2.645 -13.939 -3.487 1.00 90.25 120 LYS A C 1
ATOM 1009 O O . LYS A 1 120 ? 1.434 -14.106 -3.558 1.00 90.25 120 LYS A O 1
ATOM 1014 N N . GLY A 1 121 ? 3.381 -13.556 -4.532 1.00 89.88 121 GLY A N 1
ATOM 1015 C CA . GLY A 1 121 ? 2.829 -13.264 -5.857 1.00 89.88 121 GLY A CA 1
ATOM 1016 C C . GLY A 1 121 ? 2.240 -11.861 -6.014 1.00 89.88 121 GLY A C 1
ATOM 1017 O O . GLY A 1 121 ? 1.815 -11.526 -7.119 1.00 89.88 121 GLY A O 1
ATOM 1018 N N . GLU A 1 122 ? 2.256 -11.042 -4.961 1.00 93.19 122 GLU A N 1
ATOM 1019 C CA . GLU A 1 122 ? 1.752 -9.671 -4.971 1.00 93.19 122 GLU A CA 1
ATOM 1020 C C . GLU A 1 122 ? 2.870 -8.651 -5.183 1.00 93.19 122 GLU A C 1
ATOM 1022 O O . GLU A 1 122 ? 3.959 -8.772 -4.610 1.00 93.19 122 GLU A O 1
ATOM 1027 N N . ASN A 1 123 ? 2.575 -7.613 -5.970 1.00 94.56 123 ASN A N 1
ATOM 1028 C CA . ASN A 1 123 ? 3.459 -6.464 -6.112 1.00 94.56 123 ASN A CA 1
ATOM 1029 C C . ASN A 1 123 ? 3.739 -5.791 -4.757 1.00 94.56 123 ASN A C 1
ATOM 1031 O O . ASN A 1 123 ? 2.821 -5.570 -3.961 1.00 94.56 123 ASN A O 1
ATOM 1035 N N . ILE A 1 124 ? 5.000 -5.414 -4.545 1.00 93.31 124 ILE A N 1
ATOM 1036 C CA . ILE A 1 124 ? 5.455 -4.665 -3.377 1.00 93.31 124 ILE A CA 1
ATOM 1037 C C . ILE A 1 124 ? 5.929 -3.292 -3.832 1.00 93.31 124 ILE A C 1
ATOM 1039 O O . ILE A 1 124 ? 6.732 -3.172 -4.752 1.00 93.31 124 ILE A O 1
ATOM 1043 N N . PHE A 1 125 ? 5.504 -2.258 -3.120 1.00 91.06 125 PHE A N 1
ATOM 1044 C CA . PHE A 1 125 ? 6.029 -0.909 -3.284 1.00 91.06 125 PHE A CA 1
ATOM 1045 C C . PHE A 1 125 ? 6.318 -0.291 -1.921 1.00 91.06 125 PHE A C 1
ATOM 1047 O O . PHE A 1 125 ? 5.875 -0.783 -0.884 1.00 91.06 125 PHE A O 1
ATOM 1054 N N . PHE A 1 126 ? 7.044 0.820 -1.903 1.00 87.94 126 PHE A N 1
ATOM 1055 C CA . PHE A 1 126 ? 7.261 1.592 -0.688 1.00 87.94 126 PHE A CA 1
ATOM 1056 C C . PHE A 1 126 ? 6.911 3.055 -0.912 1.00 87.94 126 PHE A C 1
ATOM 1058 O O . PHE A 1 126 ? 7.029 3.584 -2.017 1.00 87.94 126 PHE A O 1
ATOM 1065 N N . GLN A 1 127 ? 6.491 3.725 0.157 1.00 85.31 127 GLN A N 1
ATOM 1066 C CA . GLN A 1 127 ? 6.277 5.167 0.134 1.00 85.31 127 GLN A CA 1
ATOM 1067 C C . GLN A 1 127 ? 6.473 5.757 1.528 1.00 85.31 127 GLN A C 1
ATOM 1069 O O . GLN A 1 127 ? 6.019 5.206 2.534 1.00 85.31 127 GLN A O 1
ATOM 1074 N N . SER A 1 128 ? 7.147 6.905 1.607 1.00 81.38 128 SER A N 1
ATOM 1075 C CA . SER A 1 128 ? 7.242 7.647 2.862 1.00 81.38 128 SER A CA 1
ATOM 1076 C C . SER A 1 128 ? 5.964 8.452 3.107 1.00 81.38 128 SER A C 1
ATOM 1078 O O . SER A 1 128 ? 5.383 9.042 2.195 1.00 81.38 128 SER A O 1
ATOM 1080 N N . THR A 1 129 ? 5.538 8.536 4.367 1.00 80.81 129 THR A N 1
ATOM 1081 C CA . THR A 1 129 ? 4.363 9.339 4.743 1.00 80.81 129 THR A CA 1
ATOM 1082 C C . THR A 1 129 ? 4.581 10.834 4.505 1.00 80.81 129 THR A C 1
ATOM 1084 O O . THR A 1 129 ? 3.624 11.552 4.254 1.00 80.81 129 THR A O 1
ATOM 1087 N N . THR A 1 130 ? 5.831 11.306 4.565 1.00 79.12 130 THR A N 1
ATOM 1088 C CA . THR A 1 130 ? 6.187 12.704 4.273 1.00 79.12 130 THR A CA 1
ATOM 1089 C C . THR A 1 130 ? 6.094 13.034 2.787 1.00 79.12 130 THR A C 1
ATOM 1091 O O . THR A 1 130 ? 5.768 14.159 2.422 1.00 79.12 130 THR A O 1
ATOM 1094 N N . HIS A 1 131 ? 6.377 12.072 1.906 1.00 80.38 131 HIS A N 1
ATOM 1095 C CA . HIS A 1 131 ? 6.151 12.250 0.475 1.00 80.38 131 HIS A CA 1
ATOM 1096 C C . HIS A 1 131 ? 4.652 12.240 0.156 1.00 80.38 131 HIS A C 1
ATOM 1098 O O . HIS A 1 131 ? 4.164 13.103 -0.567 1.00 80.38 131 HIS A O 1
ATOM 1104 N N . MET A 1 132 ? 3.913 11.327 0.785 1.00 83.50 132 MET A N 1
ATOM 1105 C CA . MET A 1 132 ? 2.462 11.203 0.647 1.00 83.50 132 MET A CA 1
ATOM 1106 C C . MET A 1 132 ? 1.705 12.460 1.096 1.00 83.50 132 MET A C 1
ATOM 1108 O O . MET A 1 132 ? 0.778 12.882 0.414 1.00 83.50 132 MET A O 1
ATOM 1112 N N . GLU A 1 133 ? 2.127 13.102 2.190 1.00 84.31 133 GLU A N 1
ATOM 1113 C CA . GLU A 1 133 ? 1.572 14.385 2.649 1.00 84.31 133 GLU A CA 1
ATOM 1114 C C . GLU A 1 133 ? 1.610 15.462 1.559 1.00 84.31 133 GLU A C 1
ATOM 1116 O O . GLU A 1 133 ? 0.610 16.142 1.325 1.00 84.31 133 GLU A O 1
ATOM 1121 N N . LYS A 1 134 ? 2.740 15.580 0.850 1.00 81.25 134 LYS A N 1
ATOM 1122 C CA . LYS A 1 134 ? 2.920 16.576 -0.215 1.00 81.25 134 LYS A CA 1
ATOM 1123 C C . LYS A 1 134 ? 2.009 16.330 -1.414 1.00 81.25 134 LYS A C 1
ATOM 1125 O O . LYS A 1 134 ? 1.625 17.289 -2.072 1.00 81.25 134 LYS A O 1
ATOM 1130 N N . ILE A 1 135 ? 1.699 15.066 -1.702 1.00 79.06 135 ILE A N 1
ATOM 1131 C CA . ILE A 1 135 ? 0.891 14.676 -2.863 1.00 79.06 135 ILE A CA 1
ATOM 1132 C C . ILE A 1 135 ? -0.601 14.764 -2.541 1.00 79.06 135 ILE A C 1
ATOM 1134 O O . ILE A 1 135 ? -1.362 15.359 -3.296 1.00 79.06 135 ILE A O 1
ATOM 1138 N N . VAL A 1 136 ? -1.019 14.198 -1.408 1.00 81.31 136 VAL A N 1
ATOM 1139 C CA . VAL A 1 136 ? -2.440 14.073 -1.048 1.00 81.31 136 VAL A CA 1
ATOM 1140 C C . VAL A 1 136 ? -2.959 15.321 -0.316 1.00 81.31 136 VAL A C 1
ATOM 1142 O O . VAL A 1 136 ? -4.164 15.484 -0.135 1.00 81.31 136 VAL A O 1
ATOM 1145 N N . GLY A 1 137 ? -2.071 16.224 0.119 1.00 82.81 137 GLY A N 1
ATOM 1146 C CA . GLY A 1 137 ? -2.447 17.460 0.814 1.00 82.81 137 GLY A CA 1
ATOM 1147 C C . GLY A 1 137 ? -3.022 17.212 2.212 1.00 82.81 137 GLY A C 1
ATOM 1148 O O . GLY A 1 137 ? -3.896 17.946 2.678 1.00 82.81 137 GLY A O 1
ATOM 1149 N N . ARG A 1 138 ? -2.577 16.141 2.877 1.00 85.94 138 ARG A N 1
ATOM 1150 C CA . ARG A 1 138 ? -3.016 15.730 4.219 1.00 85.94 138 ARG A CA 1
ATOM 1151 C C . ARG A 1 138 ? -1.813 15.638 5.145 1.00 85.94 138 ARG A C 1
ATOM 1153 O O . ARG A 1 138 ? -0.784 15.115 4.740 1.00 85.94 138 ARG A O 1
ATOM 1160 N N . ASP A 1 139 ? -1.985 16.065 6.395 1.00 89.31 139 ASP A N 1
ATOM 1161 C CA . ASP A 1 139 ? -0.941 15.979 7.422 1.00 89.31 139 ASP A CA 1
ATOM 1162 C C . ASP A 1 139 ? -0.357 14.560 7.532 1.00 89.31 139 ASP A C 1
ATOM 1164 O O . ASP A 1 139 ? -1.090 13.561 7.500 1.00 89.31 139 ASP A O 1
ATOM 1168 N N . GLN A 1 140 ? 0.962 14.471 7.720 1.00 88.00 140 GLN A N 1
ATOM 1169 C CA . GLN A 1 140 ? 1.685 13.202 7.834 1.00 88.00 140 GLN A CA 1
ATOM 1170 C C . GLN A 1 140 ? 1.056 12.239 8.860 1.00 88.00 140 GLN A C 1
ATOM 1172 O O . GLN A 1 140 ? 0.994 11.024 8.632 1.00 88.00 140 GLN A O 1
ATOM 1177 N N . THR A 1 141 ? 0.581 12.759 9.995 1.00 89.00 141 THR A N 1
ATOM 1178 C CA . THR A 1 141 ? -0.045 11.967 11.062 1.00 89.00 141 THR A CA 1
ATOM 1179 C C . THR A 1 141 ? -1.363 11.369 10.595 1.00 89.00 141 THR A C 1
ATOM 1181 O O . THR A 1 141 ? -1.666 10.219 10.923 1.00 89.00 141 THR A O 1
ATOM 1184 N N . ILE A 1 142 ? -2.143 12.126 9.819 1.00 90.69 142 ILE A N 1
ATOM 1185 C CA . ILE A 1 142 ? -3.395 11.650 9.224 1.00 90.69 142 ILE A CA 1
ATOM 1186 C C . ILE A 1 142 ? -3.092 10.532 8.229 1.00 90.69 142 ILE A C 1
ATOM 1188 O O . ILE A 1 142 ? -3.687 9.462 8.349 1.00 90.69 142 ILE A O 1
ATOM 1192 N N . CYS A 1 143 ? -2.123 10.727 7.329 1.00 91.44 143 CYS A N 1
ATOM 1193 C CA . CYS A 1 143 ? -1.690 9.694 6.384 1.00 91.44 143 CYS A CA 1
ATOM 1194 C C . CYS A 1 143 ? -1.268 8.412 7.115 1.00 91.44 143 CYS A C 1
ATOM 1196 O O . CYS A 1 143 ? -1.771 7.331 6.826 1.00 91.44 143 CYS A O 1
ATOM 1198 N N . SER A 1 144 ? -0.409 8.528 8.131 1.00 90.88 144 SER A N 1
ATOM 1199 C CA . SER A 1 144 ? 0.062 7.381 8.917 1.00 90.88 144 SER A CA 1
ATOM 1200 C C . SER A 1 144 ? -1.078 6.630 9.621 1.00 90.88 144 SER A C 1
ATOM 1202 O O . SER A 1 144 ? -1.140 5.397 9.580 1.00 90.88 144 SER A O 1
ATOM 1204 N N . ARG A 1 145 ? -2.017 7.355 10.244 1.00 93.19 145 ARG A N 1
ATOM 1205 C CA . ARG A 1 145 ? -3.184 6.759 10.913 1.00 93.19 145 ARG A CA 1
ATOM 1206 C C . ARG A 1 145 ? -4.137 6.090 9.927 1.00 93.19 145 ARG A C 1
ATOM 1208 O O . ARG A 1 145 ? -4.607 4.994 10.220 1.00 93.19 145 ARG A O 1
ATOM 1215 N N . ALA A 1 146 ? -4.375 6.700 8.771 1.00 94.81 146 ALA A N 1
ATOM 1216 C CA . ALA A 1 146 ? -5.235 6.138 7.740 1.00 94.81 146 ALA A CA 1
ATOM 1217 C C . ALA A 1 146 ? -4.618 4.875 7.126 1.00 94.81 146 ALA A C 1
ATOM 1219 O O . ALA A 1 146 ? -5.312 3.877 6.978 1.00 94.81 146 ALA A O 1
ATOM 1220 N N . ILE A 1 147 ? -3.301 4.851 6.889 1.00 94.75 147 ILE A N 1
ATOM 1221 C CA . ILE A 1 147 ? -2.607 3.624 6.471 1.00 94.75 147 ILE A CA 1
ATOM 1222 C C . ILE A 1 147 ? -2.787 2.526 7.526 1.00 94.75 147 ILE A C 1
ATOM 1224 O O . ILE A 1 147 ? -3.158 1.414 7.173 1.00 94.75 147 ILE A O 1
ATOM 1228 N N . ASN A 1 148 ? -2.562 2.817 8.816 1.00 95.19 148 ASN A N 1
ATOM 1229 C CA . ASN A 1 148 ? -2.776 1.824 9.880 1.00 95.19 148 ASN A CA 1
ATOM 1230 C C . ASN A 1 148 ? -4.219 1.312 9.891 1.00 95.19 148 ASN A C 1
ATOM 1232 O O . ASN A 1 148 ? -4.433 0.112 10.026 1.00 95.19 148 ASN A O 1
ATOM 1236 N N . MET A 1 149 ? -5.194 2.207 9.728 1.00 97.38 149 MET A N 1
ATOM 1237 C CA . MET A 1 149 ? -6.601 1.846 9.594 1.00 97.38 149 MET A CA 1
ATOM 1238 C C . MET A 1 149 ? -6.814 0.893 8.416 1.00 97.38 149 MET A C 1
ATOM 1240 O O . MET A 1 149 ? -7.351 -0.189 8.621 1.00 97.38 149 MET A O 1
ATOM 1244 N N . PHE A 1 150 ? -6.345 1.230 7.213 1.00 98.00 150 PHE A N 1
ATOM 1245 C CA . PHE A 1 150 ? -6.454 0.344 6.051 1.00 98.00 150 PHE A CA 1
ATOM 1246 C C . PHE A 1 150 ? -5.781 -1.010 6.287 1.00 98.00 150 PHE A C 1
ATOM 1248 O O . PHE A 1 150 ? -6.304 -2.032 5.850 1.00 98.00 150 PHE A O 1
ATOM 1255 N N . THR A 1 151 ? -4.673 -1.042 7.034 1.00 97.31 151 THR A N 1
ATOM 1256 C CA . THR A 1 151 ? -4.010 -2.294 7.417 1.00 97.31 151 THR A CA 1
ATOM 1257 C C . THR A 1 151 ? -4.824 -3.124 8.406 1.00 97.31 151 THR A C 1
ATOM 1259 O O . THR A 1 151 ? -4.916 -4.337 8.239 1.00 97.31 151 THR A O 1
ATOM 1262 N N . VAL A 1 152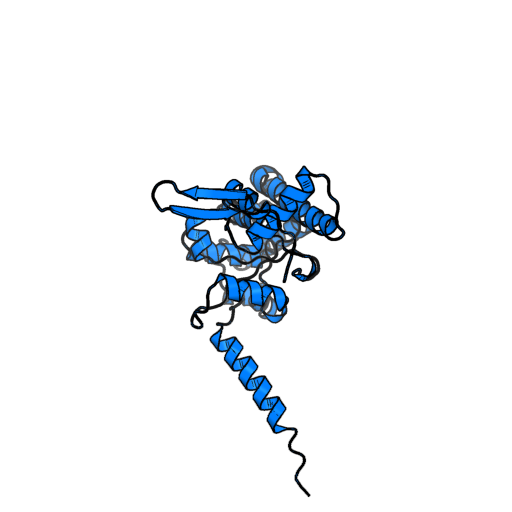 ? -5.469 -2.498 9.397 1.00 97.94 152 VAL A N 1
ATOM 1263 C CA . VAL A 1 152 ? -6.423 -3.191 10.283 1.00 97.94 152 VAL A CA 1
ATOM 1264 C C . VAL A 1 152 ? -7.566 -3.781 9.458 1.00 97.94 152 VAL A C 1
ATOM 1266 O O . VAL A 1 152 ? -7.888 -4.957 9.607 1.00 97.94 152 VAL A O 1
ATOM 1269 N N . LEU A 1 153 ? -8.135 -2.998 8.544 1.00 98.19 153 LEU A N 1
ATOM 1270 C CA . LEU A 1 153 ? -9.253 -3.422 7.701 1.00 98.19 153 LEU A CA 1
ATOM 1271 C C . LEU A 1 153 ? -8.857 -4.462 6.643 1.00 98.19 153 LEU A C 1
ATOM 1273 O O . LEU A 1 153 ? -9.724 -5.129 6.103 1.00 98.19 153 LEU A O 1
ATOM 1277 N N . GLY A 1 154 ? -7.561 -4.654 6.380 1.00 97.69 154 GLY A N 1
ATOM 1278 C CA . GLY A 1 154 ? -7.076 -5.595 5.365 1.00 97.69 154 GLY A CA 1
ATOM 1279 C C . GLY A 1 154 ? -7.125 -5.055 3.937 1.00 97.69 154 GLY A C 1
ATOM 1280 O O . GLY A 1 154 ? -6.837 -5.796 3.007 1.00 97.69 154 GLY A O 1
ATOM 1281 N N . LEU A 1 155 ? -7.427 -3.767 3.760 1.00 98.12 155 LEU A N 1
ATOM 1282 C CA . LEU A 1 155 ? -7.430 -3.097 2.456 1.00 98.12 155 LEU A CA 1
ATOM 1283 C C . LEU A 1 155 ? -6.006 -2.818 1.947 1.00 98.12 155 LEU A C 1
ATOM 1285 O O . LEU A 1 155 ? -5.806 -2.571 0.763 1.00 98.12 155 LEU A O 1
ATOM 1289 N N . ILE A 1 156 ? -5.017 -2.842 2.847 1.00 96.88 156 ILE A N 1
ATOM 1290 C CA . ILE A 1 156 ? -3.582 -2.734 2.555 1.00 96.88 156 ILE A CA 1
ATOM 1291 C C . ILE A 1 156 ? -2.835 -3.692 3.480 1.00 96.88 156 ILE A C 1
ATOM 1293 O O . ILE A 1 156 ? -3.183 -3.830 4.649 1.00 96.88 156 ILE A O 1
ATOM 1297 N N . GLN A 1 157 ? -1.756 -4.297 3.004 1.00 95.50 157 GLN A N 1
ATOM 1298 C CA . GLN A 1 157 ? -0.827 -5.055 3.826 1.00 95.50 157 GLN A CA 1
ATOM 1299 C C . GLN A 1 157 ? 0.468 -4.268 4.020 1.00 95.50 157 GLN A C 1
ATOM 1301 O O . GLN A 1 157 ? 1.120 -3.902 3.048 1.00 95.50 157 GLN A O 1
ATOM 1306 N N . LYS A 1 158 ? 0.876 -4.052 5.275 1.00 93.31 158 LYS A N 1
ATOM 1307 C CA . LYS A 1 158 ? 2.254 -3.654 5.584 1.00 93.31 158 LYS A CA 1
ATOM 1308 C C . LYS A 1 158 ? 3.140 -4.882 5.652 1.00 93.31 158 LYS A C 1
ATOM 1310 O O . LYS A 1 158 ? 2.774 -5.867 6.295 1.00 93.31 158 LYS A O 1
ATOM 1315 N N . LEU A 1 159 ? 4.295 -4.802 5.010 1.00 90.62 159 LEU A N 1
ATOM 1316 C CA . LEU A 1 159 ? 5.286 -5.868 5.033 1.00 90.62 159 LEU A CA 1
ATOM 1317 C C . LEU A 1 159 ? 6.354 -5.569 6.076 1.00 90.62 159 LEU A C 1
ATOM 1319 O O . LEU A 1 159 ? 6.742 -4.415 6.279 1.00 90.62 159 LEU A O 1
ATOM 1323 N N . ARG A 1 160 ? 6.784 -6.629 6.756 1.00 84.81 160 ARG A N 1
ATOM 1324 C CA . ARG A 1 160 ? 7.932 -6.596 7.656 1.00 84.81 160 ARG A CA 1
ATOM 1325 C C . ARG A 1 160 ? 9.195 -6.886 6.863 1.00 84.81 160 ARG A C 1
ATOM 1327 O O . ARG A 1 160 ? 9.123 -7.312 5.716 1.00 84.81 160 ARG A O 1
ATOM 1334 N N . GLU A 1 161 ? 10.335 -6.647 7.483 1.00 80.12 161 GLU A N 1
ATOM 1335 C CA . GLU A 1 161 ? 11.629 -6.817 6.837 1.00 80.12 161 GLU A CA 1
ATOM 1336 C C . GLU A 1 161 ? 11.854 -8.239 6.329 1.00 80.12 161 GLU A C 1
ATOM 1338 O O . GLU A 1 161 ? 12.211 -8.430 5.171 1.00 80.12 161 GLU A O 1
ATOM 1343 N N . GLU A 1 162 ? 11.519 -9.224 7.157 1.00 82.62 162 GLU A N 1
ATOM 1344 C CA . GLU A 1 162 ? 11.611 -10.646 6.833 1.00 82.62 162 GLU A CA 1
ATOM 1345 C C . GLU A 1 162 ? 10.713 -11.077 5.660 1.00 82.62 162 GLU A C 1
ATOM 1347 O O . GLU A 1 162 ? 10.924 -12.132 5.067 1.00 82.62 162 GLU A O 1
ATOM 1352 N N . ASP A 1 163 ? 9.703 -10.268 5.330 1.00 85.69 163 ASP A N 1
ATOM 1353 C CA . ASP A 1 163 ? 8.757 -10.518 4.246 1.00 85.69 163 ASP A CA 1
ATOM 1354 C C . ASP A 1 163 ? 9.193 -9.810 2.933 1.00 85.69 163 ASP A C 1
ATOM 1356 O O . ASP A 1 163 ? 8.514 -9.935 1.913 1.00 85.69 163 ASP A O 1
ATOM 1360 N N . ILE A 1 164 ? 10.307 -9.059 2.928 1.00 84.75 164 ILE A N 1
ATOM 1361 C CA . ILE A 1 164 ? 10.776 -8.270 1.775 1.00 84.75 164 ILE A CA 1
ATOM 1362 C C . ILE A 1 164 ? 11.960 -8.967 1.084 1.00 84.75 164 ILE A C 1
ATOM 1364 O O . ILE A 1 164 ? 12.967 -9.252 1.732 1.00 84.75 164 ILE A O 1
ATOM 1368 N N . PRO A 1 165 ? 11.916 -9.177 -0.245 1.00 85.12 165 PRO A N 1
ATOM 1369 C CA . PRO A 1 165 ? 13.065 -9.688 -0.989 1.00 85.12 165 PRO A CA 1
ATOM 1370 C C . PRO A 1 165 ? 14.307 -8.793 -0.843 1.00 85.12 165 PRO A C 1
ATOM 1372 O O . PRO A 1 165 ? 14.232 -7.574 -1.015 1.00 85.12 165 PRO A O 1
ATOM 1375 N N . ASN A 1 166 ? 15.476 -9.399 -0.602 1.00 80.62 166 ASN A N 1
ATOM 1376 C CA . ASN A 1 166 ? 16.747 -8.677 -0.424 1.00 80.62 166 ASN A CA 1
ATOM 1377 C C . ASN A 1 166 ? 17.069 -7.728 -1.589 1.00 80.62 166 ASN A C 1
ATOM 1379 O O . ASN A 1 166 ? 17.550 -6.617 -1.369 1.00 80.62 166 ASN A O 1
ATOM 1383 N N . SER A 1 167 ? 16.760 -8.137 -2.822 1.00 78.94 167 SER A N 1
ATOM 1384 C CA . SER A 1 167 ? 16.928 -7.313 -4.022 1.00 78.94 167 SER A CA 1
ATOM 1385 C C . SER A 1 167 ? 16.118 -6.014 -3.950 1.00 78.94 167 SER A C 1
ATOM 1387 O O . SER A 1 167 ? 16.645 -4.938 -4.235 1.00 78.94 167 SER A O 1
ATOM 1389 N N . LEU A 1 168 ? 14.875 -6.079 -3.464 1.00 80.94 168 LEU A N 1
ATOM 1390 C CA . LEU A 1 168 ? 14.023 -4.906 -3.278 1.00 80.94 168 LEU A CA 1
ATOM 1391 C C . LEU A 1 168 ? 14.516 -4.014 -2.130 1.00 80.94 168 LEU A C 1
ATOM 1393 O O . LEU A 1 168 ? 14.480 -2.784 -2.229 1.00 80.94 168 LEU A O 1
ATOM 1397 N N . MET A 1 169 ? 15.035 -4.619 -1.059 1.00 79.19 169 MET A N 1
ATOM 1398 C CA . MET A 1 169 ? 15.652 -3.878 0.042 1.00 79.19 169 MET A CA 1
ATOM 1399 C C . MET A 1 169 ? 16.866 -3.067 -0.441 1.00 79.19 169 MET A C 1
ATOM 1401 O O . MET A 1 169 ? 17.017 -1.898 -0.075 1.00 79.19 169 MET A O 1
ATOM 1405 N N . SER A 1 170 ? 17.705 -3.643 -1.308 1.00 76.44 170 SER A N 1
ATOM 1406 C CA . SER A 1 170 ? 18.829 -2.932 -1.930 1.00 76.44 170 SER A CA 1
ATOM 1407 C C . SER A 1 170 ? 18.367 -1.744 -2.777 1.00 76.44 170 SER A C 1
ATOM 1409 O O . SER A 1 170 ? 18.952 -0.665 -2.671 1.00 76.44 170 SER A O 1
ATOM 1411 N N . VAL A 1 171 ? 17.292 -1.901 -3.559 1.00 74.69 171 VAL A N 1
ATOM 1412 C CA . VAL A 1 171 ? 16.695 -0.809 -4.352 1.00 74.69 171 VAL A CA 1
ATOM 1413 C C . VAL A 1 171 ? 16.208 0.326 -3.445 1.00 74.69 171 VAL A C 1
ATOM 1415 O O . VAL A 1 171 ? 16.530 1.493 -3.683 1.00 74.69 171 VAL A O 1
ATOM 1418 N N . ALA A 1 172 ? 15.506 0.002 -2.356 1.00 74.00 172 ALA A N 1
ATOM 1419 C CA . ALA A 1 172 ? 15.036 0.998 -1.395 1.00 74.00 172 ALA A CA 1
ATOM 1420 C C . ALA A 1 172 ? 16.193 1.740 -0.696 1.00 74.00 172 ALA A C 1
ATOM 1422 O O . ALA A 1 172 ? 16.141 2.964 -0.538 1.00 74.00 172 ALA A O 1
ATOM 1423 N N . LYS A 1 173 ? 17.262 1.023 -0.316 1.00 73.81 173 LYS A N 1
ATOM 1424 C CA . LYS A 1 173 ? 18.489 1.613 0.251 1.00 73.81 173 LYS A CA 1
ATOM 1425 C C . LYS A 1 173 ? 19.177 2.551 -0.750 1.00 73.81 173 LYS A C 1
ATOM 1427 O O . LYS A 1 173 ? 19.590 3.646 -0.364 1.00 73.81 173 LYS A O 1
ATOM 1432 N N . ALA A 1 174 ? 19.253 2.160 -2.025 1.00 71.50 174 ALA A N 1
ATOM 1433 C CA . ALA A 1 174 ? 19.868 2.958 -3.086 1.00 71.50 174 ALA A CA 1
ATOM 1434 C C . ALA A 1 174 ? 19.107 4.269 -3.346 1.00 71.50 174 ALA A C 1
ATOM 1436 O O . ALA A 1 174 ? 19.719 5.337 -3.359 1.00 71.50 174 ALA A O 1
ATOM 1437 N N . ILE A 1 175 ? 17.775 4.207 -3.466 1.00 67.94 175 ILE A N 1
ATOM 1438 C CA . ILE A 1 175 ? 16.918 5.378 -3.731 1.00 67.94 175 ILE A CA 1
ATOM 1439 C C . ILE A 1 175 ? 17.009 6.418 -2.606 1.00 67.94 175 ILE A C 1
ATOM 1441 O O . ILE A 1 175 ? 16.913 7.621 -2.844 1.00 67.94 175 ILE A O 1
ATOM 1445 N N . ARG A 1 176 ? 17.229 5.976 -1.366 1.00 65.31 176 ARG A N 1
ATOM 1446 C CA . ARG A 1 176 ? 17.255 6.871 -0.208 1.00 65.31 176 ARG A CA 1
ATOM 1447 C C . ARG A 1 176 ? 18.575 7.619 -0.007 1.00 65.31 176 ARG A C 1
ATOM 1449 O O . ARG A 1 176 ? 18.595 8.613 0.718 1.00 65.31 176 ARG A O 1
ATOM 1456 N N . GLY A 1 177 ? 19.658 7.150 -0.626 1.00 57.94 177 GLY A N 1
ATOM 1457 C CA . GLY A 1 177 ? 20.978 7.772 -0.566 1.00 57.94 177 GLY A CA 1
ATOM 1458 C C . GLY A 1 177 ? 21.605 7.753 0.832 1.00 57.94 177 GLY A C 1
ATOM 1459 O O . GLY A 1 177 ? 21.462 8.715 1.573 1.00 57.94 177 GLY A O 1
ATOM 1460 N N . GLY A 1 178 ? 22.319 6.674 1.177 1.00 53.28 178 GLY A N 1
ATOM 1461 C CA . GLY A 1 178 ? 23.446 6.589 2.136 1.00 53.28 178 GLY A CA 1
ATOM 1462 C C . GLY A 1 178 ? 23.352 7.180 3.557 1.00 53.28 178 GLY A C 1
ATOM 1463 O O . GLY A 1 178 ? 24.316 7.075 4.309 1.00 53.28 178 GLY A O 1
ATOM 1464 N N . ARG A 1 179 ? 22.258 7.829 3.962 1.00 57.66 179 ARG A N 1
ATOM 1465 C CA . ARG A 1 179 ? 22.127 8.440 5.290 1.00 57.66 179 ARG A CA 1
ATOM 1466 C C . ARG A 1 179 ? 21.627 7.388 6.282 1.00 57.66 179 ARG A C 1
ATOM 1468 O O . ARG A 1 179 ? 20.431 7.110 6.351 1.00 57.66 179 ARG A O 1
ATOM 1475 N N . ASN A 1 180 ? 22.558 6.823 7.048 1.00 53.06 180 ASN A N 1
ATOM 1476 C CA . ASN A 1 180 ? 22.336 5.665 7.925 1.00 53.06 180 ASN A CA 1
ATOM 1477 C C . ASN A 1 180 ? 21.352 5.913 9.089 1.00 53.06 180 ASN A C 1
ATOM 1479 O O . ASN A 1 180 ? 20.767 4.971 9.614 1.00 53.06 180 ASN A O 1
ATOM 1483 N N . GLU A 1 181 ? 21.128 7.170 9.480 1.00 50.66 181 GLU A N 1
ATOM 1484 C CA . GLU A 1 181 ? 20.313 7.547 10.650 1.00 50.66 181 GLU A CA 1
ATOM 1485 C C . GLU A 1 181 ? 18.795 7.482 10.426 1.00 50.66 181 GLU A C 1
ATOM 1487 O O . GLU A 1 181 ? 18.014 7.606 11.370 1.00 50.66 181 GLU A O 1
ATOM 1492 N N . PHE A 1 182 ? 18.336 7.291 9.189 1.00 54.31 182 PHE A N 1
ATOM 1493 C CA . PHE A 1 182 ? 16.911 7.357 8.898 1.00 54.31 182 PHE A CA 1
ATOM 1494 C C . PHE A 1 182 ? 16.237 5.970 8.966 1.00 54.31 182 PHE A C 1
ATOM 1496 O O . PHE A 1 182 ? 16.682 5.012 8.335 1.00 54.31 182 PHE A O 1
ATOM 1503 N N . ARG A 1 183 ? 15.089 5.866 9.655 1.00 58.47 183 ARG A N 1
ATOM 1504 C CA . ARG A 1 183 ? 14.226 4.655 9.702 1.00 58.47 183 ARG A 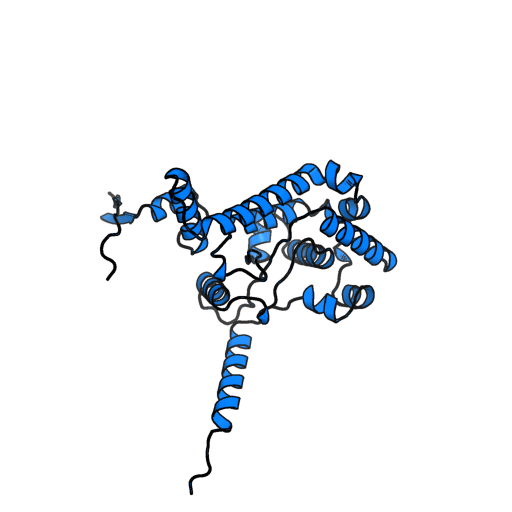CA 1
ATOM 1505 C C . ARG A 1 183 ? 13.743 4.231 8.328 1.00 58.47 183 ARG A C 1
ATOM 1507 O O . ARG A 1 183 ? 13.286 5.114 7.609 1.00 58.47 183 ARG A O 1
ATOM 1514 N N . LEU A 1 184 ? 13.828 2.960 7.945 1.00 60.84 184 LEU A N 1
ATOM 1515 C CA . LEU A 1 184 ? 13.426 2.518 6.604 1.00 60.84 184 LEU A CA 1
ATOM 1516 C C . LEU A 1 184 ? 11.983 2.909 6.251 1.00 60.84 184 LEU A C 1
ATOM 1518 O O . LEU A 1 184 ? 11.139 3.166 7.109 1.00 60.84 184 LEU A O 1
ATOM 1522 N N . VAL A 1 185 ? 11.730 3.037 4.950 1.00 74.81 185 VAL A N 1
ATOM 1523 C CA . VAL A 1 185 ? 10.393 3.302 4.411 1.00 74.81 185 VAL A CA 1
ATOM 1524 C C . VAL A 1 185 ? 9.490 2.093 4.645 1.00 74.81 185 VAL A C 1
ATOM 1526 O O . VAL A 1 185 ? 9.957 0.960 4.667 1.00 74.81 185 VAL A O 1
ATOM 1529 N N . ASN A 1 186 ? 8.192 2.334 4.836 1.00 84.62 186 ASN A N 1
ATOM 1530 C CA . ASN A 1 186 ? 7.231 1.242 4.937 1.00 84.62 186 ASN A CA 1
ATOM 1531 C C . ASN A 1 186 ? 7.015 0.624 3.554 1.00 84.62 186 ASN A C 1
ATOM 1533 O O . ASN A 1 186 ? 6.839 1.355 2.575 1.00 84.62 186 ASN A O 1
ATOM 1537 N N . PHE A 1 187 ? 6.980 -0.704 3.518 1.00 90.75 187 PHE A N 1
ATOM 1538 C CA . PHE A 1 187 ? 6.641 -1.483 2.337 1.00 90.75 187 PHE A CA 1
ATOM 1539 C C . PHE A 1 187 ? 5.194 -1.943 2.419 1.00 90.75 187 PHE A C 1
ATOM 1541 O O . PHE A 1 187 ? 4.687 -2.287 3.495 1.00 90.75 187 PHE A O 1
ATOM 1548 N N . PHE A 1 188 ? 4.540 -1.944 1.268 1.00 94.44 188 PHE A N 1
ATOM 1549 C CA . PHE A 1 188 ? 3.123 -2.198 1.133 1.00 94.44 188 PHE A CA 1
ATOM 1550 C C . PHE A 1 188 ? 2.852 -3.183 0.004 1.00 94.44 188 PHE A C 1
ATOM 1552 O O . PHE A 1 188 ? 3.517 -3.166 -1.029 1.00 94.44 188 PHE A O 1
ATOM 1559 N N . SER A 1 189 ? 1.814 -3.983 0.203 1.00 95.75 189 SER A N 1
ATOM 1560 C CA . SER A 1 189 ? 1.094 -4.697 -0.845 1.00 95.75 189 SER A CA 1
ATOM 1561 C C . SER A 1 189 ? -0.389 -4.342 -0.726 1.00 95.75 189 SER A C 1
ATOM 1563 O O . SER A 1 189 ? -0.878 -4.047 0.368 1.00 95.75 189 SER A O 1
ATOM 1565 N N . ILE A 1 190 ? -1.107 -4.329 -1.846 1.00 97.56 190 ILE A N 1
ATOM 1566 C CA . ILE A 1 190 ? -2.555 -4.104 -1.874 1.00 97.56 190 ILE A CA 1
ATOM 1567 C C . ILE A 1 190 ? -3.207 -5.348 -2.483 1.00 97.56 190 ILE A C 1
ATOM 1569 O O . ILE A 1 190 ? -2.853 -5.696 -3.618 1.00 97.56 190 ILE A O 1
ATOM 1573 N N . PRO A 1 191 ? -4.124 -6.019 -1.758 1.00 96.75 191 PRO A N 1
ATOM 1574 C CA . PRO A 1 191 ? -4.846 -7.170 -2.284 1.00 96.75 191 PRO A CA 1
ATOM 1575 C C . PRO A 1 191 ? -5.868 -6.744 -3.345 1.00 96.75 191 PRO A C 1
ATOM 1577 O O . PRO A 1 191 ? -6.188 -5.566 -3.506 1.00 96.75 191 PRO A O 1
ATOM 1580 N N . VAL A 1 192 ? -6.428 -7.721 -4.054 1.00 97.00 192 VAL A N 1
ATOM 1581 C CA . VAL A 1 192 ? -7.619 -7.495 -4.883 1.00 97.00 192 VAL A CA 1
ATOM 1582 C C . VAL A 1 192 ? -8.794 -7.144 -3.960 1.00 97.00 192 VAL A C 1
ATOM 1584 O O . VAL A 1 192 ? -9.144 -7.942 -3.091 1.00 97.00 192 VAL A O 1
ATOM 1587 N N . LEU A 1 193 ? -9.433 -5.990 -4.157 1.00 97.06 193 LEU A N 1
ATOM 1588 C CA . LEU A 1 193 ? -10.582 -5.517 -3.372 1.00 97.06 193 LEU A CA 1
ATOM 1589 C C . LEU A 1 193 ? -11.884 -6.216 -3.790 1.00 97.06 193 LEU A C 1
ATOM 1591 O O . LEU A 1 193 ? -12.866 -5.585 -4.165 1.00 97.06 193 LEU A O 1
ATOM 1595 N N . ASN A 1 194 ? -11.887 -7.544 -3.764 1.00 96.38 194 ASN A N 1
ATOM 1596 C CA . ASN A 1 194 ? -13.067 -8.339 -4.076 1.00 96.38 194 ASN A CA 1
ATOM 1597 C C . ASN A 1 194 ? -14.078 -8.343 -2.912 1.00 96.38 194 ASN A C 1
ATOM 1599 O O . ASN A 1 194 ? -13.800 -7.877 -1.807 1.00 96.38 194 ASN A O 1
ATOM 1603 N N . HIS A 1 195 ? -15.252 -8.928 -3.158 1.00 96.88 195 HIS A N 1
ATOM 1604 C CA . HIS A 1 195 ? -16.320 -9.027 -2.164 1.00 96.88 195 HIS A CA 1
ATOM 1605 C C . HIS A 1 195 ? -15.865 -9.688 -0.852 1.00 96.88 195 HIS A C 1
ATOM 1607 O O . HIS A 1 195 ? -16.273 -9.244 0.213 1.00 96.88 195 HIS A O 1
ATOM 1613 N N . GLN A 1 196 ? -14.989 -10.700 -0.902 1.00 97.88 196 GLN A N 1
ATOM 1614 C CA . GLN A 1 196 ? -14.471 -11.347 0.307 1.00 97.88 196 GLN A CA 1
ATOM 1615 C C . GLN A 1 196 ? -13.652 -10.368 1.159 1.00 97.88 196 GLN A C 1
ATOM 1617 O O . GLN A 1 196 ? -13.916 -10.237 2.349 1.00 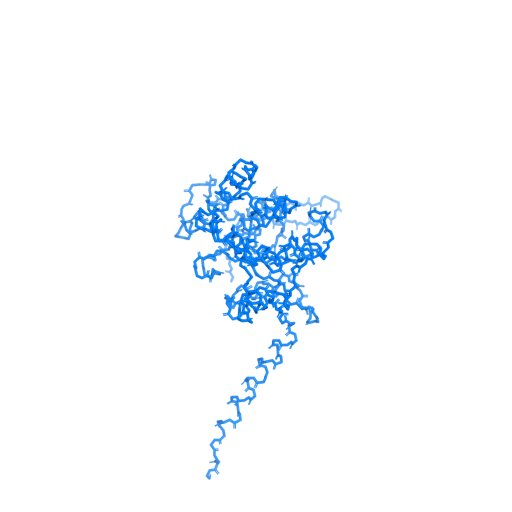97.88 196 GLN A O 1
ATOM 1622 N N . ILE A 1 197 ? -12.693 -9.654 0.561 1.00 98.12 197 ILE A N 1
ATOM 1623 C CA . ILE A 1 197 ? -11.859 -8.679 1.282 1.00 98.12 197 ILE A CA 1
ATOM 1624 C C . ILE A 1 197 ? -12.712 -7.550 1.869 1.00 98.12 197 ILE A C 1
ATOM 1626 O O . ILE A 1 197 ? -12.486 -7.138 3.005 1.00 98.12 197 ILE A O 1
ATOM 1630 N N . LEU A 1 198 ? -13.705 -7.067 1.121 1.00 98.44 198 LEU A N 1
ATOM 1631 C CA . LEU A 1 198 ? -14.606 -6.017 1.594 1.00 98.44 198 LEU A CA 1
ATOM 1632 C C . LEU A 1 198 ? -15.545 -6.513 2.707 1.00 98.44 198 LEU A C 1
ATOM 1634 O O . LEU A 1 198 ? -15.747 -5.792 3.680 1.00 98.44 198 LEU A O 1
ATOM 1638 N N . SER A 1 199 ? -16.032 -7.754 2.626 1.00 98.50 199 SER A N 1
ATOM 1639 C CA . SER A 1 199 ? -16.828 -8.387 3.686 1.00 98.50 199 SER A CA 1
ATOM 1640 C C . SER A 1 199 ? -16.017 -8.575 4.965 1.00 98.50 199 SER A C 1
ATOM 1642 O O . SER A 1 199 ? -16.475 -8.222 6.047 1.00 98.50 199 SER A O 1
ATOM 1644 N N . GLU A 1 200 ? -14.778 -9.062 4.856 1.00 98.50 200 GLU A N 1
ATOM 1645 C CA . GLU A 1 200 ? -13.881 -9.160 6.011 1.00 98.50 200 GLU A CA 1
ATOM 1646 C C . GLU A 1 200 ? -13.590 -7.776 6.614 1.00 98.50 200 GLU A C 1
ATOM 1648 O O . GLU A 1 200 ? -13.449 -7.640 7.829 1.00 98.50 200 GLU A O 1
ATOM 1653 N N . ALA A 1 201 ? -13.480 -6.737 5.783 1.00 98.50 201 ALA A N 1
ATOM 1654 C CA . ALA A 1 201 ? -13.278 -5.372 6.250 1.00 98.50 201 ALA A CA 1
ATOM 1655 C C . ALA A 1 201 ? -14.519 -4.817 6.976 1.00 98.50 201 ALA A C 1
ATOM 1657 O O . ALA A 1 201 ? -14.353 -4.167 8.010 1.00 98.50 201 ALA A O 1
ATOM 1658 N N . GLU A 1 202 ? -15.731 -5.107 6.493 1.00 98.56 202 GLU A N 1
ATOM 1659 C CA . GLU A 1 202 ? -17.005 -4.785 7.159 1.00 98.56 202 GLU A CA 1
ATOM 1660 C C . GLU A 1 202 ? -17.066 -5.414 8.559 1.00 98.56 202 GLU A C 1
ATOM 1662 O O . GLU A 1 202 ? -17.199 -4.694 9.550 1.00 98.56 202 GLU A O 1
ATOM 1667 N N . GLU A 1 203 ? -16.827 -6.726 8.666 1.00 98.38 203 GLU A N 1
ATOM 1668 C CA . GLU A 1 203 ? -16.804 -7.450 9.949 1.00 98.38 203 GLU A CA 1
ATOM 1669 C C . GLU A 1 203 ? -15.772 -6.863 10.928 1.00 98.38 203 GLU A C 1
ATOM 1671 O O . GLU A 1 203 ? -15.998 -6.757 12.139 1.00 98.38 203 GLU A O 1
ATOM 1676 N N . ARG A 1 204 ? -14.609 -6.435 10.419 1.00 98.19 204 ARG A N 1
ATOM 1677 C CA . ARG A 1 204 ? -13.589 -5.778 11.249 1.00 98.19 204 ARG A CA 1
ATOM 1678 C C . ARG A 1 204 ? -14.054 -4.412 11.746 1.00 98.19 204 ARG A C 1
ATOM 1680 O O . ARG A 1 204 ? -13.724 -4.070 12.882 1.00 98.19 204 ARG A O 1
ATOM 1687 N N . VAL A 1 205 ? -14.799 -3.640 10.953 1.00 98.00 205 VAL A N 1
ATOM 1688 C CA . VAL A 1 205 ? -15.390 -2.364 11.400 1.00 98.00 205 VAL A CA 1
ATOM 1689 C C . VAL A 1 205 ? -16.448 -2.593 12.476 1.00 98.00 205 VAL A C 1
ATOM 1691 O O . VAL A 1 205 ? -16.463 -1.862 13.473 1.00 98.00 205 VAL A O 1
ATOM 1694 N N . GLU A 1 206 ? -17.287 -3.614 12.329 1.00 97.56 206 GLU A N 1
ATOM 1695 C CA . GLU A 1 206 ? -18.276 -3.984 13.347 1.00 97.56 206 GLU A CA 1
ATOM 1696 C C . GLU A 1 206 ? -17.590 -4.334 14.671 1.00 97.56 206 GLU A C 1
ATOM 1698 O O . GLU A 1 206 ? -17.861 -3.708 15.699 1.00 97.56 206 GLU A O 1
ATOM 1703 N N . ARG A 1 207 ? -16.583 -5.213 14.633 1.00 97.25 207 ARG A N 1
ATOM 1704 C CA . ARG A 1 207 ? -15.797 -5.586 15.819 1.00 97.25 207 ARG A CA 1
ATOM 1705 C C . ARG A 1 207 ? -15.084 -4.397 16.466 1.00 97.25 207 ARG A C 1
ATOM 1707 O O . ARG A 1 207 ? -15.009 -4.304 17.693 1.00 97.25 207 ARG A O 1
ATOM 1714 N N . LEU A 1 208 ? -14.540 -3.477 15.666 1.00 97.19 208 LEU A N 1
ATOM 1715 C CA . LEU A 1 208 ? -13.955 -2.228 16.170 1.00 97.19 208 LEU A CA 1
ATOM 1716 C C . LEU A 1 208 ? -15.012 -1.381 16.897 1.00 97.19 208 LEU A C 1
ATOM 1718 O O . LEU A 1 208 ? -14.737 -0.834 17.970 1.00 97.19 208 LEU A O 1
ATOM 1722 N N . SER A 1 209 ? -16.223 -1.309 16.346 1.00 95.25 209 SER A N 1
ATOM 1723 C CA . SER A 1 209 ? -17.335 -0.537 16.903 1.00 95.25 209 SER A CA 1
ATOM 1724 C C . SER A 1 209 ? -17.826 -1.109 18.235 1.00 95.25 209 SER A C 1
ATOM 1726 O O . SER A 1 209 ? -18.037 -0.339 19.173 1.00 95.25 209 SER A O 1
ATOM 1728 N N . GLU A 1 210 ? -17.894 -2.437 18.375 1.00 95.38 210 GLU A N 1
ATOM 1729 C CA . GLU A 1 210 ? -18.191 -3.124 19.648 1.00 95.38 210 GLU A CA 1
ATOM 1730 C C . GLU A 1 210 ? -17.206 -2.748 20.768 1.00 95.38 210 GLU A C 1
ATOM 1732 O O . GLU A 1 210 ? -17.567 -2.699 21.943 1.00 95.38 210 GLU A O 1
ATOM 1737 N N . HIS A 1 211 ? -15.967 -2.411 20.403 1.00 94.12 211 HIS A N 1
ATOM 1738 C CA . HIS A 1 211 ? -14.915 -1.977 21.324 1.00 94.12 211 HIS A CA 1
ATOM 1739 C C . HIS A 1 211 ? -14.795 -0.442 21.425 1.00 94.12 211 HIS A C 1
ATOM 1741 O O . HIS A 1 211 ? -13.799 0.087 21.935 1.00 94.12 211 HIS A O 1
ATOM 1747 N N . GLY A 1 212 ? -15.796 0.300 20.938 1.00 93.81 212 GLY A N 1
ATOM 1748 C CA . GLY A 1 212 ? -15.857 1.762 21.012 1.00 93.81 212 GLY A CA 1
ATOM 1749 C C . GLY A 1 212 ? -14.866 2.479 20.089 1.00 93.81 212 GLY A C 1
ATOM 1750 O O . GLY A 1 212 ? -14.461 3.613 20.368 1.00 93.81 212 GLY A O 1
ATOM 1751 N N . ILE A 1 213 ? -14.422 1.829 19.013 1.00 95.00 213 ILE A N 1
ATOM 1752 C CA . ILE A 1 213 ? -13.514 2.397 18.011 1.00 95.00 213 ILE A CA 1
ATOM 1753 C C . ILE A 1 213 ? -14.331 2.756 16.772 1.00 95.00 213 ILE A C 1
ATOM 1755 O O . ILE A 1 213 ? -14.427 1.994 15.820 1.00 95.00 213 ILE A O 1
ATOM 1759 N N . THR A 1 214 ? -14.914 3.952 16.789 1.00 92.56 214 THR A N 1
ATOM 1760 C CA . THR A 1 214 ? -15.845 4.430 15.751 1.00 92.56 214 THR A CA 1
ATOM 1761 C C . THR A 1 214 ? -15.198 5.331 14.699 1.00 92.56 214 THR A C 1
ATOM 1763 O O . THR A 1 214 ? -15.868 5.806 13.788 1.00 92.56 214 THR A O 1
ATOM 1766 N N . SER A 1 215 ? -13.897 5.611 14.816 1.00 91.75 215 SER A N 1
ATOM 1767 C CA . SER A 1 215 ? -13.171 6.439 13.851 1.00 91.75 215 SER A CA 1
ATOM 1768 C C . SER A 1 215 ? -11.678 6.122 13.823 1.00 91.75 215 SER A C 1
ATOM 1770 O O . SER A 1 215 ? -11.110 5.604 14.789 1.00 91.75 215 SER A O 1
ATOM 1772 N N . MET A 1 216 ? -11.019 6.509 12.727 1.00 93.50 216 MET A N 1
ATOM 1773 C CA . MET A 1 216 ? -9.577 6.344 12.513 1.00 93.50 216 MET A CA 1
ATOM 1774 C C . MET A 1 216 ? -8.722 6.884 13.674 1.00 93.50 216 MET A C 1
ATOM 1776 O O . MET A 1 216 ? -7.724 6.272 14.046 1.00 93.50 216 MET A O 1
ATOM 1780 N N . SER A 1 217 ? -9.091 8.026 14.266 1.00 90.44 217 SER A N 1
ATOM 1781 C CA . SER A 1 217 ? -8.308 8.658 15.342 1.00 90.44 217 SER A CA 1
ATOM 1782 C C . SER A 1 217 ? -8.237 7.807 16.613 1.00 90.44 217 SER A C 1
ATOM 1784 O O . SER A 1 217 ? -7.293 7.947 17.392 1.00 90.44 217 SER A O 1
ATOM 1786 N N . LEU A 1 218 ? -9.208 6.911 16.806 1.00 92.06 218 LEU A N 1
ATOM 1787 C CA . LEU A 1 218 ? -9.294 6.008 17.947 1.00 92.06 218 LEU A CA 1
ATOM 1788 C C . LEU A 1 218 ? -8.542 4.691 17.724 1.00 92.06 218 LEU A C 1
ATOM 1790 O O . LEU A 1 218 ? -8.393 3.931 18.681 1.00 92.06 218 LEU A O 1
ATOM 1794 N N . ILE A 1 219 ? -8.054 4.421 16.509 1.00 92.12 219 ILE A N 1
ATOM 1795 C CA . ILE A 1 219 ? -7.254 3.233 16.204 1.00 92.12 219 ILE A CA 1
ATOM 1796 C C . ILE A 1 219 ? -5.836 3.439 16.745 1.00 92.12 219 ILE A C 1
ATOM 1798 O O . ILE A 1 219 ? -5.054 4.255 16.251 1.00 92.12 219 ILE A O 1
ATOM 1802 N N . SER A 1 220 ? -5.491 2.673 17.777 1.00 92.75 220 SER A N 1
ATOM 1803 C CA . SER A 1 220 ? -4.155 2.640 18.372 1.00 92.75 220 SER A CA 1
ATOM 1804 C C . SER A 1 220 ? -3.679 1.202 18.530 1.00 92.75 220 SER A C 1
ATOM 1806 O O . SER A 1 220 ? -4.497 0.290 18.637 1.00 92.75 220 SER A O 1
ATOM 1808 N N . LYS A 1 221 ? -2.357 1.001 18.611 1.00 92.88 221 LYS A N 1
ATOM 1809 C CA . LYS A 1 221 ? -1.757 -0.331 18.775 1.00 92.88 221 LYS A CA 1
ATOM 1810 C C . LYS A 1 221 ? -2.388 -1.098 19.937 1.00 92.88 221 LYS A C 1
ATOM 1812 O O . LYS A 1 221 ? -2.946 -2.161 19.715 1.00 92.88 221 LYS A O 1
ATOM 1817 N N . LYS A 1 222 ? -2.434 -0.493 21.128 1.00 93.12 222 LYS A N 1
ATOM 1818 C CA . LYS A 1 222 ? -3.040 -1.092 22.329 1.00 93.12 222 LYS A CA 1
ATOM 1819 C C . LYS A 1 222 ? -4.508 -1.482 22.129 1.00 93.12 222 LYS A C 1
ATOM 1821 O O . LYS A 1 222 ? -4.951 -2.517 22.609 1.00 93.12 222 LYS A O 1
ATOM 1826 N N . LYS A 1 223 ? -5.283 -0.651 21.430 1.00 93.25 223 LYS A N 1
ATOM 1827 C CA . LYS A 1 223 ? -6.692 -0.945 21.153 1.00 93.25 223 LYS A CA 1
ATOM 1828 C C . LYS A 1 223 ? -6.848 -2.082 20.144 1.00 93.25 223 LYS A C 1
ATOM 1830 O O . LYS A 1 223 ? -7.681 -2.950 20.357 1.00 93.25 223 LYS A O 1
ATOM 1835 N N . VAL A 1 224 ? -6.019 -2.120 19.102 1.00 94.62 224 VAL A N 1
ATOM 1836 C CA . VAL A 1 224 ? -5.989 -3.223 18.128 1.00 94.62 224 VAL A CA 1
ATOM 1837 C C . VAL A 1 224 ? -5.556 -4.538 18.790 1.00 94.62 224 VAL A C 1
ATOM 1839 O O . VAL A 1 224 ? -6.141 -5.576 18.497 1.00 94.62 224 VAL A O 1
ATOM 1842 N N . GLU A 1 225 ? -4.594 -4.498 19.718 1.00 95.06 225 GLU A N 1
ATOM 1843 C CA . GLU A 1 225 ? -4.179 -5.659 20.524 1.00 95.06 225 GLU A CA 1
ATOM 1844 C C . GLU A 1 225 ? -5.349 -6.233 21.327 1.00 95.06 225 GLU A C 1
ATOM 1846 O O . GLU A 1 225 ? -5.572 -7.440 21.296 1.00 95.06 225 GLU A O 1
ATOM 1851 N N . LEU A 1 226 ? -6.112 -5.361 21.996 1.00 93.06 226 LEU A N 1
ATOM 1852 C CA . LEU A 1 226 ? -7.292 -5.746 22.772 1.00 93.06 226 LEU A CA 1
ATOM 1853 C C . LEU A 1 226 ? -8.429 -6.270 21.887 1.00 93.06 226 LEU A C 1
ATOM 1855 O O . LEU A 1 226 ? -9.073 -7.247 22.249 1.00 93.06 226 LEU A O 1
ATOM 1859 N N . CYS A 1 227 ? -8.671 -5.637 20.735 1.00 93.62 227 CYS A N 1
ATOM 1860 C CA . CYS A 1 227 ? -9.768 -6.023 19.848 1.00 93.62 227 CYS A CA 1
ATOM 1861 C C . CYS A 1 227 ? -9.493 -7.341 19.128 1.00 93.62 227 CYS A C 1
ATOM 1863 O O . CYS A 1 227 ? -10.414 -8.136 18.983 1.00 93.62 227 CYS A O 1
ATOM 1865 N N . PHE A 1 228 ? -8.263 -7.570 18.651 1.00 94.38 228 PHE A N 1
ATOM 1866 C CA . PHE A 1 228 ? -7.933 -8.680 17.750 1.00 94.38 228 PHE A CA 1
ATOM 1867 C C . PHE A 1 228 ? -6.947 -9.667 18.369 1.00 94.38 228 PHE A C 1
ATOM 1869 O O . PHE A 1 228 ? -7.291 -10.828 18.568 1.00 94.38 228 PHE A O 1
ATOM 1876 N N . SER A 1 229 ? -5.707 -9.233 18.590 1.00 94.38 229 SER A N 1
ATOM 1877 C CA . SER A 1 229 ? -4.642 -9.952 19.303 1.00 94.38 229 SER A CA 1
ATOM 1878 C C . SER A 1 229 ? -3.333 -9.167 19.211 1.00 94.38 229 SER A C 1
ATOM 1880 O O . SER A 1 229 ? -3.152 -8.321 18.328 1.00 94.38 229 SER A O 1
ATOM 1882 N N . GLU A 1 230 ? -2.364 -9.513 20.059 1.00 93.31 230 GLU A N 1
ATOM 1883 C CA . GLU A 1 230 ? -0.998 -8.988 19.964 1.00 93.31 230 GLU A CA 1
ATOM 1884 C C . GLU A 1 230 ? -0.339 -9.309 18.613 1.00 93.31 230 GLU A C 1
ATOM 1886 O O . GLU A 1 230 ? 0.253 -8.438 17.972 1.00 93.31 230 GLU A O 1
ATOM 1891 N N . ALA A 1 231 ? -0.487 -10.550 18.137 1.00 92.31 231 ALA A N 1
ATOM 1892 C CA . ALA A 1 231 ? 0.071 -10.982 16.858 1.00 92.31 231 ALA A CA 1
ATOM 1893 C C . ALA A 1 231 ? -0.507 -10.185 15.678 1.00 92.31 231 ALA A C 1
ATOM 1895 O O . ALA A 1 231 ? 0.225 -9.817 14.759 1.00 92.31 231 ALA A O 1
ATOM 1896 N N . PHE A 1 232 ? -1.806 -9.874 15.711 1.00 93.12 232 PHE A N 1
ATOM 1897 C CA . PHE A 1 232 ? -2.444 -9.041 14.694 1.00 93.12 232 PHE A CA 1
ATOM 1898 C C . PHE A 1 232 ? -1.929 -7.597 14.742 1.00 93.12 232 PHE A C 1
ATOM 1900 O O . PHE A 1 232 ? -1.556 -7.033 13.713 1.00 93.12 232 PHE A O 1
ATOM 1907 N N . ALA A 1 233 ? -1.813 -7.012 15.935 1.00 93.50 233 ALA A N 1
ATOM 1908 C CA . ALA A 1 233 ? -1.293 -5.657 16.084 1.00 93.50 233 ALA A CA 1
ATOM 1909 C C . ALA A 1 233 ? 0.162 -5.518 15.612 1.00 93.50 233 ALA A C 1
ATOM 1911 O O . ALA A 1 233 ? 0.505 -4.499 15.014 1.00 93.50 233 ALA A O 1
ATOM 1912 N N . LYS A 1 234 ? 1.009 -6.539 15.813 1.00 91.19 234 LYS A N 1
ATOM 1913 C CA . LYS A 1 234 ? 2.386 -6.564 15.283 1.00 91.19 234 LYS A CA 1
ATOM 1914 C C . LYS A 1 234 ? 2.433 -6.547 13.750 1.00 91.19 234 LYS A C 1
ATOM 1916 O O . LYS A 1 234 ? 3.337 -5.935 13.194 1.00 91.19 234 LYS A O 1
ATOM 1921 N N . LYS A 1 235 ? 1.446 -7.143 13.069 1.00 89.94 235 LYS A N 1
ATOM 1922 C CA . LYS A 1 235 ? 1.317 -7.068 11.600 1.00 89.94 235 LYS A CA 1
ATOM 1923 C C . LYS A 1 235 ? 0.887 -5.680 11.115 1.00 89.94 235 LYS A C 1
ATOM 1925 O O . LYS A 1 235 ? 1.314 -5.238 10.057 1.00 89.94 235 LYS A O 1
ATOM 1930 N N . VAL A 1 236 ? 0.049 -4.984 11.885 1.00 90.38 236 VAL A N 1
ATOM 1931 C CA . VAL A 1 236 ? -0.449 -3.637 11.545 1.00 90.38 236 VAL A CA 1
ATOM 1932 C C . VAL A 1 236 ? 0.592 -2.554 11.836 1.00 90.38 236 VAL A C 1
ATOM 1934 O O . VAL A 1 236 ? 0.793 -1.633 11.045 1.00 90.38 236 VAL A O 1
ATOM 1937 N N . TYR A 1 237 ? 1.254 -2.642 12.987 1.00 88.44 237 TYR A N 1
ATOM 1938 C CA . TYR A 1 237 ? 2.210 -1.650 13.472 1.00 88.44 237 TYR A CA 1
ATOM 1939 C C . TYR A 1 237 ? 3.639 -2.152 13.292 1.00 88.44 237 TYR A C 1
ATOM 1941 O O . TYR A 1 237 ? 4.362 -2.372 14.265 1.00 88.44 237 TYR A O 1
ATOM 1949 N N . VAL A 1 238 ? 4.028 -2.309 12.028 1.00 83.06 238 VAL A N 1
ATOM 1950 C CA . VAL A 1 238 ? 5.415 -2.579 11.647 1.00 83.06 238 VAL A CA 1
ATOM 1951 C C . VAL A 1 238 ? 6.259 -1.357 11.999 1.00 83.06 238 VAL A C 1
ATOM 1953 O O . VAL A 1 238 ? 5.933 -0.235 11.602 1.00 83.06 238 VAL A O 1
ATOM 1956 N N . ASN A 1 239 ? 7.319 -1.565 12.776 1.00 72.62 239 ASN A N 1
ATOM 1957 C CA . ASN A 1 239 ? 8.320 -0.541 13.037 1.00 72.62 239 ASN A CA 1
ATOM 1958 C C . ASN A 1 239 ? 9.534 -0.863 12.158 1.00 72.62 239 ASN A C 1
ATOM 1960 O O . ASN A 1 239 ? 10.282 -1.771 12.514 1.00 72.62 239 ASN A O 1
ATOM 1964 N N . PRO A 1 240 ? 9.698 -0.198 11.002 1.00 66.19 240 PRO A N 1
ATOM 1965 C CA . PRO A 1 240 ? 10.834 -0.462 10.133 1.00 66.19 240 PRO A CA 1
ATOM 1966 C C . PRO A 1 240 ? 12.130 -0.121 10.872 1.00 66.19 240 PRO A C 1
ATOM 1968 O O . PRO A 1 240 ? 12.246 0.976 11.437 1.00 66.19 240 PRO A O 1
ATOM 1971 N N . MET A 1 241 ? 13.085 -1.052 10.864 1.00 63.91 241 MET A N 1
ATOM 1972 C CA . MET A 1 241 ? 14.407 -0.821 11.438 1.00 63.91 241 MET A CA 1
ATOM 1973 C C . MET A 1 241 ? 15.109 0.325 10.701 1.00 63.91 241 MET A C 1
ATOM 1975 O O . MET A 1 241 ? 14.844 0.642 9.536 1.00 63.91 241 MET A O 1
ATOM 1979 N N . SER A 1 242 ? 15.969 1.038 11.407 1.00 65.44 242 SER A N 1
ATOM 1980 C CA . SER A 1 242 ? 16.945 1.930 10.795 1.00 65.44 242 SER A CA 1
ATOM 1981 C C . SER A 1 242 ? 18.047 1.116 10.119 1.00 65.44 242 SER A C 1
ATOM 1983 O O . SER A 1 242 ? 18.297 -0.035 10.466 1.00 65.44 242 SER A O 1
ATOM 1985 N N . ILE A 1 243 ? 18.740 1.735 9.161 1.00 63.88 243 ILE A N 1
ATOM 1986 C CA . ILE A 1 243 ? 19.895 1.106 8.502 1.00 63.88 243 ILE A CA 1
ATOM 1987 C C . ILE A 1 243 ? 20.967 0.744 9.543 1.00 63.88 243 ILE A C 1
ATOM 1989 O O . ILE A 1 243 ? 21.605 -0.294 9.425 1.00 63.88 243 ILE A O 1
ATOM 1993 N N . TRP A 1 244 ? 21.139 1.566 10.583 1.00 60.69 244 TRP A N 1
ATOM 1994 C CA . TRP A 1 244 ? 22.028 1.256 11.704 1.00 60.69 244 TRP A CA 1
ATOM 1995 C C . TRP A 1 244 ? 21.625 -0.001 12.471 1.00 60.69 244 TRP A C 1
ATOM 1997 O O . TRP A 1 244 ? 22.494 -0.818 12.746 1.00 60.69 244 TRP A O 1
ATOM 2007 N N . GLU A 1 245 ? 20.343 -0.161 12.808 1.00 66.69 245 GLU A N 1
ATOM 2008 C CA . GLU A 1 245 ? 19.850 -1.354 13.512 1.00 66.69 245 GLU A CA 1
ATOM 2009 C C . GLU A 1 245 ? 20.091 -2.621 12.677 1.00 66.69 245 GLU A C 1
ATOM 2011 O O . GLU A 1 245 ? 20.612 -3.594 13.212 1.00 66.69 245 GLU A O 1
ATOM 2016 N N . GLN A 1 246 ? 19.859 -2.561 11.360 1.00 65.00 246 GLN A N 1
ATOM 2017 C CA . GLN A 1 246 ? 20.181 -3.666 10.446 1.00 65.00 246 GLN A CA 1
ATOM 2018 C C . GLN A 1 246 ? 21.678 -3.991 10.409 1.00 65.00 246 GLN A C 1
ATOM 2020 O O . GLN A 1 246 ? 22.070 -5.146 10.523 1.00 65.00 246 GLN A O 1
ATOM 2025 N N . LEU A 1 247 ? 22.534 -2.972 10.259 1.00 67.88 247 LEU A N 1
ATOM 2026 C CA . LEU A 1 247 ? 23.988 -3.165 10.230 1.00 67.88 247 LEU A CA 1
ATOM 2027 C C . LEU A 1 247 ? 24.513 -3.736 11.553 1.00 67.88 247 LEU A C 1
ATOM 2029 O O . LEU A 1 247 ? 25.481 -4.496 11.555 1.00 67.88 247 LEU A O 1
ATOM 2033 N N . LEU A 1 248 ? 23.894 -3.357 12.673 1.00 72.38 248 LEU A N 1
ATOM 2034 C CA . LEU A 1 248 ? 24.240 -3.866 13.993 1.00 72.38 248 LEU A CA 1
ATOM 2035 C C . LEU A 1 248 ? 23.858 -5.345 14.126 1.00 72.38 248 LEU A C 1
ATOM 2037 O O . LEU A 1 248 ? 24.676 -6.129 14.597 1.00 72.38 248 LEU A O 1
ATOM 2041 N N . GLU A 1 249 ? 22.664 -5.729 13.673 1.00 73.75 249 GLU A N 1
ATOM 2042 C CA . GLU A 1 249 ? 22.197 -7.119 13.672 1.00 73.75 249 GLU A CA 1
ATOM 2043 C C . GLU A 1 249 ? 23.058 -7.999 12.753 1.00 73.75 249 GLU A C 1
ATOM 2045 O O . GLU A 1 249 ? 23.603 -8.998 13.216 1.00 73.75 249 GLU A O 1
ATOM 2050 N N . GLU A 1 250 ? 23.336 -7.558 11.519 1.00 74.38 250 GLU A N 1
ATOM 2051 C CA . GLU A 1 250 ? 24.262 -8.249 10.606 1.00 74.38 250 GLU A CA 1
ATOM 2052 C C . GLU A 1 250 ? 25.666 -8.408 11.215 1.00 74.38 250 GLU A C 1
ATOM 2054 O O . GLU A 1 250 ? 26.325 -9.435 11.034 1.00 74.38 250 GLU A O 1
ATOM 2059 N N . SER A 1 251 ? 26.160 -7.386 11.925 1.00 73.94 251 SER A N 1
ATOM 2060 C CA . SER A 1 251 ? 27.455 -7.452 12.604 1.00 73.94 251 SER A CA 1
ATOM 2061 C C . SER A 1 251 ? 27.431 -8.456 13.756 1.00 73.94 251 SER A C 1
ATOM 2063 O O . SER A 1 251 ? 28.394 -9.205 13.914 1.00 73.94 251 SER A O 1
ATOM 2065 N N . LEU A 1 252 ? 26.360 -8.484 14.553 1.00 76.50 252 LEU A N 1
ATOM 2066 C CA . LEU A 1 252 ? 26.190 -9.422 15.664 1.00 76.50 252 LEU A CA 1
ATOM 2067 C C . LEU A 1 252 ? 26.078 -10.868 15.165 1.00 76.50 252 LEU A C 1
ATOM 2069 O O . LEU A 1 252 ? 26.754 -11.740 15.704 1.00 76.50 252 LEU A O 1
ATOM 2073 N N . GLU A 1 253 ? 25.305 -11.115 14.106 1.00 73.31 253 GLU A N 1
ATOM 2074 C CA . GLU A 1 253 ? 25.185 -12.436 13.477 1.00 73.31 253 GLU A CA 1
ATOM 2075 C C . GLU A 1 253 ? 26.525 -12.931 12.924 1.00 73.31 253 GLU A C 1
ATOM 2077 O O . GLU A 1 253 ? 26.895 -14.085 13.148 1.00 73.31 253 GLU A O 1
ATOM 2082 N N . ARG A 1 254 ? 27.299 -12.056 12.262 1.00 69.88 254 ARG A N 1
ATOM 2083 C CA . ARG A 1 254 ? 28.648 -12.407 11.791 1.00 69.88 254 ARG A CA 1
ATOM 2084 C C . ARG A 1 254 ? 29.594 -12.726 12.948 1.00 69.88 254 ARG A C 1
ATOM 2086 O O . ARG A 1 254 ? 30.340 -13.690 12.844 1.00 69.88 254 ARG A O 1
ATOM 2093 N N . HIS A 1 255 ? 29.570 -11.964 14.043 1.00 64.50 255 HIS A N 1
ATOM 2094 C CA . HIS A 1 255 ? 30.442 -12.238 15.196 1.00 64.50 255 HIS A CA 1
ATOM 2095 C C . HIS A 1 255 ? 30.058 -13.541 15.915 1.00 64.50 255 HIS A C 1
ATOM 2097 O O . HIS A 1 255 ? 30.940 -14.311 16.277 1.00 64.50 255 HIS A O 1
ATOM 2103 N N . LEU A 1 256 ? 28.762 -13.844 16.042 1.00 57.75 256 LEU A N 1
ATOM 2104 C CA . LEU A 1 256 ? 28.284 -15.096 16.641 1.00 57.75 256 LEU A CA 1
ATOM 2105 C C . LEU A 1 256 ? 28.664 -16.344 15.825 1.00 57.75 256 LEU A C 1
ATOM 2107 O O . LEU A 1 256 ? 28.818 -17.415 16.406 1.00 57.75 256 LEU A O 1
ATOM 2111 N N . TYR A 1 257 ? 28.831 -16.214 14.504 1.00 53.38 257 TYR A N 1
ATOM 2112 C CA . TYR A 1 257 ? 29.251 -17.316 13.631 1.00 53.38 257 TYR A CA 1
ATOM 2113 C C . TYR A 1 257 ? 30.771 -17.531 13.589 1.00 53.38 257 TYR A C 1
ATOM 2115 O O . TYR A 1 257 ? 31.209 -18.658 13.390 1.00 53.38 257 TYR A O 1
ATOM 2123 N N . TYR A 1 258 ? 31.584 -16.492 13.808 1.00 51.56 258 TYR A N 1
ATOM 2124 C CA . TYR A 1 258 ? 33.049 -16.622 13.813 1.00 51.56 258 TYR A CA 1
ATOM 2125 C C . TYR A 1 258 ? 33.641 -17.078 15.160 1.00 51.56 258 TYR A C 1
ATOM 2127 O O . TYR A 1 258 ? 34.790 -17.512 15.185 1.00 51.56 258 TYR A O 1
ATOM 2135 N N . ASP A 1 259 ? 32.873 -17.048 16.255 1.00 49.19 259 ASP A N 1
ATOM 2136 C CA . ASP A 1 259 ? 33.332 -17.508 17.579 1.00 49.19 259 ASP A CA 1
ATOM 2137 C C . ASP A 1 259 ? 33.171 -19.030 17.813 1.00 49.19 259 ASP A C 1
ATOM 2139 O O . ASP A 1 259 ? 33.634 -19.537 18.835 1.00 49.19 259 ASP A O 1
ATOM 2143 N N . TYR A 1 260 ? 32.561 -19.782 16.883 1.00 47.50 260 TYR A N 1
ATOM 2144 C CA . TYR A 1 260 ? 32.361 -21.241 17.006 1.00 47.50 260 TYR A CA 1
ATOM 2145 C C . TYR A 1 260 ? 33.251 -22.114 16.101 1.00 47.50 260 TYR A C 1
ATOM 2147 O O . TYR A 1 260 ? 33.262 -23.328 16.288 1.00 47.50 260 TYR A O 1
ATOM 2155 N N . ASP A 1 261 ? 34.045 -21.522 15.201 1.00 47.84 261 ASP A N 1
ATOM 2156 C CA . ASP A 1 261 ? 34.944 -22.252 14.282 1.00 47.84 261 ASP A CA 1
ATOM 2157 C C . ASP A 1 261 ? 36.434 -22.177 14.684 1.00 47.84 261 ASP A C 1
ATOM 2159 O O . ASP A 1 261 ? 37.331 -22.412 13.872 1.00 47.84 261 ASP A O 1
ATOM 2163 N N . LEU A 1 262 ? 36.734 -21.877 15.950 1.00 48.44 262 LEU A N 1
ATOM 2164 C CA . LEU A 1 262 ? 38.059 -22.144 16.510 1.00 48.44 262 LEU A CA 1
ATOM 2165 C C . LEU A 1 262 ? 38.072 -23.572 17.061 1.00 48.44 262 LEU A C 1
ATOM 2167 O O . LEU A 1 262 ? 37.814 -23.797 18.245 1.00 48.44 262 LEU A O 1
ATOM 2171 N N . GLU A 1 263 ? 38.386 -24.543 16.195 1.00 49.53 263 GLU A N 1
ATOM 2172 C CA . GLU A 1 263 ? 38.937 -25.815 16.670 1.00 49.53 263 GLU A CA 1
ATOM 2173 C C . GLU A 1 263 ? 40.101 -25.492 17.627 1.00 49.53 263 GLU A C 1
ATOM 2175 O O . GLU A 1 263 ? 40.963 -24.670 17.284 1.00 49.53 263 GLU A O 1
ATOM 2180 N N . PRO A 1 264 ? 40.134 -26.062 18.846 1.00 46.09 264 PRO A N 1
ATOM 2181 C CA . PRO A 1 264 ? 41.279 -25.883 19.719 1.00 46.09 264 PRO A CA 1
ATOM 2182 C C . PRO A 1 264 ? 42.501 -26.439 18.990 1.00 46.09 264 PRO A C 1
ATOM 2184 O O . PRO A 1 264 ? 42.510 -27.594 18.580 1.00 46.09 264 PRO A O 1
ATOM 2187 N N . ALA A 1 265 ? 43.504 -25.587 18.788 1.00 52.31 265 ALA A N 1
ATOM 2188 C CA . ALA A 1 265 ? 44.774 -26.007 18.223 1.00 52.31 265 ALA A CA 1
ATOM 2189 C C . ALA A 1 265 ? 45.390 -27.086 19.129 1.00 52.31 265 ALA A C 1
ATOM 2191 O O . ALA A 1 265 ? 45.719 -26.795 20.282 1.00 52.31 265 ALA A O 1
ATOM 2192 N N . ASP A 1 266 ? 45.502 -28.305 18.597 1.00 46.66 266 ASP A N 1
ATOM 2193 C CA . ASP A 1 266 ? 46.321 -29.393 19.145 1.00 46.66 266 ASP A CA 1
ATOM 2194 C C . ASP A 1 266 ? 47.824 -29.066 19.057 1.00 46.66 266 ASP A C 1
ATOM 2196 O O . ASP A 1 266 ? 48.267 -28.495 18.028 1.00 46.66 266 ASP A O 1
#

Secondary structure (DSSP, 8-state):
-------EEEE-TTT--EEEE-HHHHHHHHH-SSTTSHHHHHHHHHHHHHHTT---TTHHHHHHHHHHHHHHHHHHTTTTTHHHHH-HHHHHHHGGGHHHHHHHHHHHHHT---GGG-BTTB--EEE-HHHHHHHHTS-HHHHHHHHHHHHHHTSSEEEPGGGS-HHHHHHHHHHH-S-TTSBPPEEEE-----HHHHHHHHHHHHHHHHTT--SGGG--HHHHHHHT-HHHHHHHS--PPBHHHHHHHHHHHHHHHHTS------